Protein AF-A0A9P1FEW6-F1 (afdb_monomer)

Nearest PDB structures (foldseek):
  8jct-assembly1_A  TM=5.926E-01  e=4.202E-02  Aspergillus fumigatiaffinis
  7e3z-assembly1_A  TM=5.107E-01  e=1.697E-02  Streptomyces sp. SNM55
  1cuv-assembly1_A  TM=6.795E-01  e=3.485E-01  Fusarium vanettenii
  1xzh-assembly1_A  TM=6.769E-01  e=4.178E-01  Fusarium vanettenii
  3qpc-assembly1_A  TM=6.840E-01  e=6.004E-01  Fusarium solani

Organism: NCBI:txid2562237

Foldseek 3Di:
DPDPVVVVVLLVLQVQLLLLALLLQLDDPPPPPPDPVCPPPPPDPPPPPSDFVSSQVRSLVVLCVVLQFCVSCVVVSVQWHFPTHDSFWTWTARPVQLEIEIHGHAQNPVCDPVCNVLNVQQVVCQQQQHHRPCLVVSLVVLVVVLVVSLVGAYEYEHAASRLSSVLQSQQVQQVPPSSHHQEYEYELYQHYLNHDPSHHPRHAYEYEAEPPSPRCVSVVVDPRPHYYYHYAYADPPDPHRRDSVSSHDRTPPPVPPPPPPPPPDDDDDDDDDDDDDDDDDDDDDDDDDDDDDPDDCVVVVSVVVVDDDDDPDDFDDDDDDDDDDDDDDDDDDDDGDDDDD

Sequence (341 aa):
MIDDCSTADESFVELQAILAGLPMHAIPHGDRSCGPEVFLSCRGPRKSQIDEGTCKRRVEAILSKAAREYPGHEHVLRQLEVEFASLDLVCFVDHRRRRLFAAVRGTDLSMNRWTTHEDMRSNMHLILGYNPPRAERALKEYLAVRSRFGRYVSFACGHSLGGAVVLFVARECEENPDTAFQRVDVFNTATSPLATPLVPFTTSTHFHRVKGDWASLALEQVELSHGQVHLHSPKESVPDKHVLLHFLPKKVDNADDQSCCLSESVDNRDCLSSTSISPPATCQEDGSAIQKVSKPAWWALLGSCALWPKGRNAWRCTWESKENPCSSGEALTLQLAKPTA

Secondary structure (DSSP, 8-state):
---HHHHHHHHHHHHHHHHHHGGGGGS----TTS-GGGGTT--S-------HHHHHHHHHHHHHHHHHH-GGGHHHHTT-EEEEE-SSEEEEEETTTTEEEEEE----TT--TTTHHHHHHHHHHHHTTPPPTHHHHHHHHHHHHHHHTTTSEEEEEEETHHHHHHHHHHHHHTTSTTT--SEEEEES----TTSPP---SSSEEEEEEETT-STTGGGGG---SS-EEEEEPPPTT-S-SSSGGGTSPPPP--TT-TTTSS--SS-----------------PPPP-------S-THHHHHHHHT------------------------------PPPP-

Solvent-accessible surface area (backbone atoms only — not comparable to full-atom values): 20684 Å² total; per-residue (Å²): 145,81,68,75,71,59,58,58,52,52,52,49,52,30,50,42,42,51,46,20,59,44,23,64,49,26,49,76,82,69,77,78,78,71,55,87,83,44,84,79,70,68,80,62,93,78,76,74,71,81,52,47,71,58,15,31,55,38,35,48,53,48,44,61,48,47,23,66,39,31,67,96,46,20,73,60,45,70,53,45,41,72,76,45,26,44,74,51,37,27,32,34,34,29,76,92,80,37,34,35,39,39,19,20,19,49,66,67,85,83,56,45,86,89,48,35,66,61,43,52,53,22,52,52,27,29,59,73,29,41,76,37,72,65,26,62,55,45,35,54,54,49,51,61,55,41,70,79,45,51,90,35,52,30,35,35,18,7,27,27,56,5,16,46,30,43,31,48,36,40,41,77,22,48,88,41,77,69,64,23,39,62,34,36,46,24,37,34,28,45,50,28,80,68,30,73,85,65,59,29,83,81,34,48,33,36,40,40,33,36,68,83,24,72,53,35,48,42,56,79,76,53,85,62,94,43,54,46,81,45,80,37,78,68,48,86,90,49,92,61,56,67,51,70,73,70,54,41,70,80,57,67,82,57,90,85,58,76,81,73,77,79,60,93,67,82,85,91,78,89,91,85,86,90,82,89,85,90,88,86,83,91,78,85,85,81,89,72,88,78,77,83,80,70,78,78,65,64,66,60,56,54,60,62,70,73,73,70,84,93,65,99,70,88,77,83,88,80,87,82,84,79,89,79,87,86,82,80,91,77,83,89,78,88,82,86,78,77,86,81,131

Structure (mmCIF, N/CA/C/O backbone):
data_AF-A0A9P1FEW6-F1
#
_entry.id   AF-A0A9P1FEW6-F1
#
loop_
_atom_site.group_PDB
_atom_site.id
_atom_site.type_symbol
_atom_site.label_atom_id
_atom_site.label_alt_id
_atom_site.label_comp_id
_atom_site.label_asym_id
_atom_site.label_entity_id
_atom_site.label_seq_id
_atom_site.pdbx_PDB_ins_code
_atom_site.Cartn_x
_atom_site.Cartn_y
_atom_site.Cartn_z
_atom_site.occupancy
_atom_site.B_iso_or_equiv
_atom_site.auth_seq_id
_atom_site.auth_comp_id
_atom_site.auth_asym_id
_atom_site.auth_atom_id
_atom_site.pdbx_PDB_model_num
ATOM 1 N N . MET A 1 1 ? 15.584 -16.524 27.367 1.00 49.72 1 MET A N 1
ATOM 2 C CA . MET A 1 1 ? 14.170 -16.162 27.116 1.00 49.72 1 MET A CA 1
ATOM 3 C C . MET A 1 1 ? 14.106 -14.790 26.450 1.00 49.72 1 MET A C 1
ATOM 5 O O . MET A 1 1 ? 13.455 -13.881 26.941 1.00 49.72 1 MET A O 1
ATOM 9 N N . ILE A 1 2 ? 14.830 -14.641 25.347 1.00 49.22 2 ILE A N 1
ATOM 10 C CA . ILE A 1 2 ? 14.794 -13.502 24.428 1.00 49.2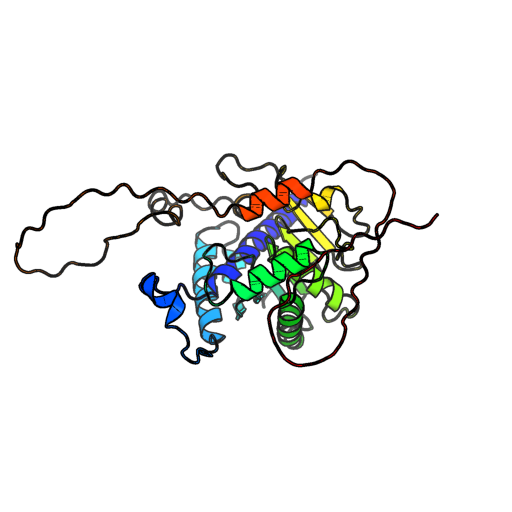2 2 ILE A CA 1
ATOM 11 C C . ILE A 1 2 ? 14.610 -14.212 23.084 1.00 49.22 2 ILE A C 1
ATOM 13 O O . ILE A 1 2 ? 15.368 -15.154 22.871 1.00 49.22 2 ILE A O 1
ATOM 17 N N . ASP A 1 3 ? 13.534 -13.915 22.343 1.00 50.56 3 ASP A N 1
ATOM 18 C CA . ASP A 1 3 ? 13.376 -14.117 20.876 1.00 50.56 3 ASP A CA 1
ATOM 19 C C . ASP A 1 3 ? 11.942 -14.416 20.388 1.00 50.56 3 ASP A C 1
ATOM 21 O O . ASP A 1 3 ? 11.712 -14.422 19.185 1.00 50.56 3 ASP A O 1
ATOM 25 N N . ASP A 1 4 ? 10.926 -14.549 21.250 1.00 59.78 4 ASP A N 1
ATOM 26 C CA . ASP A 1 4 ? 9.557 -14.783 20.734 1.00 59.78 4 ASP A CA 1
ATOM 27 C C . ASP A 1 4 ? 8.889 -13.525 20.137 1.00 59.78 4 ASP A C 1
ATOM 29 O O . ASP A 1 4 ? 8.054 -13.636 19.241 1.00 59.78 4 ASP A O 1
ATOM 33 N N . CYS A 1 5 ? 9.255 -12.310 20.568 1.00 62.59 5 CYS A N 1
ATOM 34 C CA . CYS A 1 5 ? 8.581 -11.089 20.101 1.00 62.59 5 CYS A CA 1
ATOM 35 C C . CYS A 1 5 ? 9.004 -10.609 18.700 1.00 62.59 5 CYS A C 1
ATOM 37 O O . CYS A 1 5 ? 8.197 -9.940 18.056 1.00 62.59 5 CYS A O 1
ATOM 39 N N . SER A 1 6 ? 10.219 -10.907 18.210 1.00 76.38 6 SER A N 1
ATOM 40 C CA . SER A 1 6 ? 10.646 -10.399 16.888 1.00 76.38 6 SER A CA 1
ATOM 41 C C . SER A 1 6 ? 9.936 -11.126 15.746 1.00 76.38 6 SER A C 1
ATOM 43 O O . SER A 1 6 ? 9.556 -10.508 14.755 1.00 76.38 6 SER A O 1
ATOM 45 N N . THR A 1 7 ? 9.662 -12.420 15.928 1.00 84.44 7 THR A N 1
ATOM 46 C CA . THR A 1 7 ? 9.080 -13.277 14.886 1.00 84.44 7 THR A CA 1
ATOM 47 C C . THR A 1 7 ? 7.665 -12.851 14.489 1.00 84.44 7 THR A C 1
ATOM 49 O O . THR A 1 7 ? 7.300 -12.899 13.314 1.00 84.44 7 THR A O 1
ATOM 52 N N . ALA A 1 8 ? 6.860 -12.387 15.450 1.00 89.31 8 ALA A N 1
ATOM 53 C CA . ALA A 1 8 ? 5.499 -11.930 15.188 1.00 89.31 8 ALA A CA 1
ATOM 54 C C . ALA A 1 8 ? 5.466 -10.605 14.411 1.00 89.31 8 ALA A C 1
ATOM 56 O O . ALA A 1 8 ? 4.598 -10.422 13.554 1.00 89.31 8 ALA A O 1
ATOM 57 N N . ASP A 1 9 ? 6.400 -9.694 14.699 1.00 93.50 9 ASP A N 1
ATOM 58 C CA . ASP A 1 9 ? 6.506 -8.417 13.992 1.00 93.50 9 ASP A CA 1
ATOM 59 C C . ASP A 1 9 ? 6.996 -8.620 12.556 1.00 93.50 9 ASP A C 1
ATOM 61 O O . ASP A 1 9 ? 6.373 -8.129 11.617 1.00 93.50 9 ASP A O 1
ATOM 65 N N . GLU A 1 10 ? 8.039 -9.434 12.373 1.00 94.19 10 GLU A N 1
ATOM 66 C CA . GLU A 1 10 ? 8.551 -9.817 11.053 1.00 94.19 10 GLU A CA 1
ATOM 67 C C . GLU A 1 10 ? 7.465 -10.484 10.202 1.00 94.19 10 GLU A C 1
ATOM 69 O O . GLU A 1 10 ? 7.238 -10.083 9.060 1.00 94.19 10 GLU A O 1
ATOM 74 N N . SER A 1 11 ? 6.714 -11.426 10.782 1.00 95.88 11 SER A N 1
ATOM 75 C CA . SER A 1 11 ? 5.569 -12.058 10.120 1.00 95.88 11 SER A CA 1
ATOM 76 C C . SER A 1 11 ? 4.521 -11.021 9.684 1.00 95.88 11 SER A C 1
ATOM 78 O O . SER A 1 11 ? 4.007 -11.067 8.565 1.00 95.88 11 SER A O 1
ATOM 80 N N . PHE A 1 12 ? 4.219 -10.026 10.520 1.00 97.12 12 PHE A N 1
ATOM 81 C CA . PHE A 1 12 ? 3.275 -8.975 10.143 1.00 97.12 12 PHE A CA 1
ATOM 82 C C . PHE A 1 12 ? 3.801 -8.084 9.006 1.00 97.12 12 PHE A C 1
ATOM 84 O O . PHE A 1 12 ? 3.043 -7.755 8.092 1.00 97.12 12 PHE A O 1
ATOM 91 N N . VAL A 1 13 ? 5.090 -7.732 9.024 1.00 97.19 13 VAL A N 1
ATOM 92 C CA . VAL A 1 13 ? 5.746 -6.962 7.954 1.00 97.19 13 VAL A CA 1
ATOM 93 C C . VAL A 1 13 ? 5.690 -7.715 6.627 1.00 97.19 13 VAL A C 1
ATOM 95 O O . VAL A 1 13 ? 5.341 -7.129 5.603 1.00 97.19 13 VAL A O 1
ATOM 98 N N . GLU A 1 14 ? 5.982 -9.014 6.632 1.00 97.50 14 GLU A N 1
ATOM 99 C CA . GLU A 1 14 ? 5.891 -9.855 5.437 1.00 97.50 14 GLU A CA 1
ATOM 100 C C . GLU A 1 14 ? 4.465 -9.906 4.878 1.00 97.50 14 GLU A C 1
ATOM 102 O O . GLU A 1 14 ? 4.275 -9.780 3.666 1.00 97.50 14 GLU A O 1
ATOM 107 N N . LEU A 1 15 ? 3.452 -10.032 5.745 1.00 98.19 15 LEU A N 1
ATOM 108 C CA . LEU A 1 15 ? 2.049 -9.964 5.334 1.00 98.19 15 LEU A CA 1
ATOM 109 C C . LEU A 1 15 ? 1.737 -8.620 4.660 1.00 98.19 15 LEU A C 1
ATOM 111 O O . LEU A 1 15 ? 1.145 -8.603 3.582 1.00 98.19 15 LEU A O 1
ATOM 115 N N . GLN A 1 16 ? 2.158 -7.498 5.251 1.00 98.44 16 GLN A N 1
ATOM 116 C CA . GLN A 1 16 ? 1.971 -6.168 4.658 1.00 98.44 16 GLN A CA 1
ATOM 117 C C . GLN A 1 16 ? 2.700 -6.032 3.317 1.00 98.44 16 GLN A C 1
ATOM 119 O O . GLN A 1 16 ? 2.143 -5.470 2.377 1.00 98.44 16 GLN A O 1
ATOM 124 N N . ALA A 1 17 ? 3.905 -6.593 3.187 1.00 98.06 17 ALA A N 1
ATOM 125 C CA . ALA A 1 17 ? 4.643 -6.599 1.928 1.00 98.06 17 ALA A CA 1
ATOM 126 C C . ALA A 1 17 ? 3.898 -7.388 0.839 1.00 98.06 17 ALA A C 1
ATOM 128 O O . ALA A 1 17 ? 3.815 -6.925 -0.299 1.00 98.06 17 ALA A O 1
ATOM 129 N N . ILE A 1 18 ? 3.307 -8.543 1.175 1.00 98.25 18 ILE A N 1
ATOM 130 C CA . ILE A 1 18 ? 2.461 -9.310 0.247 1.00 98.25 18 ILE A CA 1
ATOM 131 C C . ILE A 1 18 ? 1.264 -8.459 -0.192 1.00 98.25 18 ILE A C 1
ATOM 133 O O . ILE A 1 18 ? 1.033 -8.304 -1.392 1.00 98.25 18 ILE A O 1
ATOM 137 N N . LEU A 1 19 ? 0.530 -7.871 0.761 1.00 98.38 19 LEU A N 1
ATOM 138 C CA . LEU A 1 19 ? -0.661 -7.068 0.472 1.00 98.38 19 LEU A CA 1
ATOM 139 C C . LEU A 1 19 ? -0.340 -5.819 -0.360 1.00 98.38 19 LEU A C 1
ATOM 141 O O . LEU A 1 19 ? -1.095 -5.508 -1.278 1.00 98.38 19 LEU A O 1
ATOM 145 N N . ALA A 1 20 ? 0.795 -5.156 -0.122 1.00 98.06 20 ALA A N 1
ATOM 146 C CA . ALA A 1 20 ? 1.240 -3.991 -0.890 1.00 98.06 20 ALA A CA 1
ATOM 147 C C . ALA A 1 20 ? 1.473 -4.296 -2.384 1.00 98.06 20 ALA A C 1
ATOM 149 O O . ALA A 1 20 ? 1.405 -3.389 -3.217 1.00 98.06 20 ALA A O 1
ATOM 150 N N . GLY A 1 21 ? 1.732 -5.560 -2.740 1.00 97.12 21 GLY A N 1
ATOM 151 C CA . GLY A 1 21 ? 1.915 -5.995 -4.126 1.00 97.12 21 GLY A CA 1
ATOM 152 C C . GLY A 1 21 ? 0.610 -6.272 -4.879 1.00 97.12 21 GLY A C 1
ATOM 153 O O . GLY A 1 21 ? 0.583 -6.206 -6.108 1.00 97.12 21 GLY A O 1
ATOM 154 N N . LEU A 1 22 ? -0.487 -6.552 -4.170 1.00 97.31 22 LEU A N 1
ATOM 155 C CA . LEU A 1 22 ? -1.747 -6.993 -4.778 1.00 97.31 22 LEU A CA 1
ATOM 156 C C . LEU A 1 22 ? -2.485 -5.929 -5.615 1.00 97.31 22 LEU A C 1
ATOM 158 O O . LEU A 1 22 ? -3.020 -6.301 -6.663 1.00 97.31 22 LEU A O 1
ATOM 162 N N . PRO A 1 23 ? -2.513 -4.628 -5.246 1.00 97.38 23 PRO A N 1
ATOM 163 C CA . PRO A 1 23 ? -3.251 -3.615 -6.005 1.00 97.38 23 PRO A CA 1
ATOM 164 C C . PRO A 1 23 ? -2.847 -3.490 -7.479 1.00 97.38 23 PRO A C 1
ATOM 166 O O . PRO A 1 23 ? -3.669 -3.114 -8.312 1.00 97.38 23 PRO A O 1
ATOM 169 N N . MET A 1 24 ? -1.610 -3.852 -7.839 1.00 95.44 24 MET A N 1
ATOM 170 C CA . MET A 1 24 ? -1.151 -3.857 -9.234 1.00 95.44 24 MET A CA 1
ATOM 171 C C . MET A 1 24 ? -1.997 -4.760 -10.144 1.00 95.44 24 MET A C 1
ATOM 173 O O . MET A 1 24 ? -2.118 -4.490 -11.336 1.00 95.44 24 MET A O 1
ATOM 177 N N . HIS A 1 25 ? -2.631 -5.792 -9.585 1.00 94.88 25 HIS A N 1
ATOM 178 C CA . HIS A 1 25 ? -3.440 -6.751 -10.332 1.00 94.88 25 HIS A CA 1
ATOM 179 C C . HIS A 1 25 ? -4.901 -6.324 -10.535 1.00 94.88 25 HIS A C 1
ATOM 181 O O . HIS A 1 25 ? -5.636 -6.984 -11.271 1.00 94.88 25 HIS A O 1
ATOM 187 N N . ALA A 1 26 ? -5.341 -5.219 -9.924 1.00 93.62 26 ALA A N 1
ATOM 188 C CA . ALA A 1 26 ? -6.650 -4.637 -10.225 1.00 93.62 26 ALA A CA 1
ATOM 189 C C . ALA A 1 26 ? -6.699 -4.085 -11.665 1.00 93.62 26 ALA A C 1
ATOM 191 O O . ALA A 1 26 ? -7.743 -4.117 -12.331 1.00 93.62 26 ALA A O 1
ATOM 192 N N . ILE A 1 27 ? -5.550 -3.628 -12.175 1.00 90.81 27 ILE A N 1
ATOM 193 C CA . ILE A 1 27 ? -5.417 -3.041 -13.506 1.00 90.81 27 ILE A CA 1
ATOM 194 C C . ILE A 1 27 ? -5.709 -4.107 -14.577 1.00 90.81 27 ILE A C 1
ATOM 196 O O . ILE A 1 27 ? -5.118 -5.186 -14.561 1.00 90.81 27 ILE A O 1
ATOM 200 N N . PRO A 1 28 ? -6.589 -3.831 -15.558 1.00 88.62 28 PRO A N 1
ATOM 201 C CA . PRO A 1 28 ? -6.749 -4.715 -16.705 1.00 88.62 28 PRO A CA 1
ATOM 202 C C . PRO A 1 28 ? -5.441 -4.814 -17.478 1.00 88.62 28 PRO A C 1
ATOM 204 O O . PRO A 1 28 ? -4.960 -3.802 -17.991 1.00 88.62 28 PRO A O 1
ATOM 207 N N . HIS A 1 29 ? -4.923 -6.031 -17.640 1.00 83.81 29 HIS A N 1
ATOM 208 C CA . HIS A 1 29 ? -3.949 -6.312 -18.685 1.00 83.81 29 HIS A CA 1
ATOM 209 C C . HIS A 1 29 ? -4.609 -5.942 -20.013 1.00 83.81 29 HIS A C 1
ATOM 211 O O . HIS A 1 29 ? -5.580 -6.567 -20.437 1.00 83.81 29 HIS A O 1
ATOM 217 N N . GLY A 1 30 ? -4.174 -4.832 -20.608 1.00 69.12 30 GLY A N 1
ATOM 218 C CA . GLY A 1 30 ? -4.627 -4.483 -21.941 1.00 69.12 30 GLY A CA 1
ATOM 219 C C . GLY A 1 30 ? -4.112 -5.556 -22.884 1.00 69.12 30 GLY A C 1
ATOM 220 O O . GLY A 1 30 ? -2.908 -5.816 -22.880 1.00 69.12 30 GLY A O 1
ATOM 221 N N . ASP A 1 31 ? -4.992 -6.152 -23.687 1.00 60.41 31 ASP A N 1
ATOM 222 C CA . ASP A 1 31 ? -4.554 -6.918 -24.846 1.00 60.41 31 ASP A CA 1
ATOM 223 C C . ASP A 1 31 ? -3.654 -5.989 -25.668 1.00 60.41 31 ASP A C 1
ATOM 225 O O . ASP A 1 31 ? -4.108 -5.018 -26.282 1.00 60.41 31 ASP A O 1
ATOM 229 N N . ARG A 1 32 ? -2.341 -6.244 -25.631 1.00 56.00 32 ARG A N 1
ATOM 230 C CA . ARG A 1 32 ? -1.311 -5.470 -26.345 1.00 56.00 32 ARG A CA 1
ATOM 231 C C . ARG A 1 32 ? -1.446 -5.582 -27.873 1.00 56.00 32 ARG A C 1
ATOM 233 O O . ARG A 1 32 ? -0.573 -5.132 -28.602 1.00 56.00 32 ARG A O 1
ATOM 240 N N . SER A 1 33 ? -2.542 -6.149 -28.372 1.00 53.09 33 SER A N 1
ATOM 241 C CA . SER A 1 33 ? -2.868 -6.303 -29.789 1.00 53.09 33 SER A CA 1
ATOM 242 C C . SER A 1 33 ? -3.235 -4.988 -30.487 1.00 53.09 33 SER A C 1
ATOM 244 O O . SER A 1 33 ? -3.392 -4.968 -31.706 1.00 53.09 33 SER A O 1
ATOM 246 N N . CYS A 1 34 ? -3.321 -3.865 -29.769 1.00 51.75 34 CYS A N 1
ATOM 247 C CA . CYS A 1 34 ? -3.378 -2.554 -30.412 1.00 51.75 34 CYS A CA 1
ATOM 248 C C . CYS A 1 34 ? -1.966 -2.166 -30.879 1.00 51.75 34 CYS A C 1
ATOM 250 O O . CYS A 1 34 ? -1.175 -1.657 -30.089 1.00 51.75 34 CYS A O 1
ATOM 252 N N . GLY A 1 35 ? -1.652 -2.434 -32.150 1.00 55.97 35 GLY A N 1
ATOM 253 C CA . GLY A 1 35 ? -0.364 -2.102 -32.759 1.00 55.97 35 GLY A CA 1
ATOM 254 C C . GLY A 1 35 ? 0.029 -0.614 -32.642 1.00 55.97 35 GLY A C 1
ATOM 255 O O . GLY A 1 35 ? -0.812 0.245 -32.356 1.00 55.97 35 GLY A O 1
ATOM 256 N N . PRO A 1 36 ? 1.313 -0.288 -32.882 1.00 60.19 36 PRO A N 1
ATOM 257 C CA . PRO A 1 36 ? 1.889 1.047 -32.671 1.00 60.19 36 PRO A CA 1
ATOM 258 C C . PRO A 1 36 ? 1.223 2.176 -33.478 1.00 60.19 36 PRO A C 1
ATOM 260 O O . PRO A 1 36 ? 1.329 3.340 -33.096 1.00 60.19 36 PRO A O 1
ATOM 263 N N . GLU A 1 37 ? 0.466 1.861 -34.532 1.00 55.91 37 GLU A N 1
ATOM 264 C CA . GLU A 1 37 ? -0.238 2.854 -35.360 1.00 55.91 37 GLU A CA 1
ATOM 265 C C . GLU A 1 37 ? -1.430 3.537 -34.663 1.00 55.91 37 GLU A C 1
ATOM 267 O O . GLU A 1 37 ? -2.005 4.502 -35.166 1.00 55.91 37 GLU A O 1
ATOM 272 N N . VAL A 1 38 ? -1.812 3.081 -33.469 1.00 54.22 38 VAL A N 1
ATOM 273 C CA . VAL A 1 38 ? -3.047 3.516 -32.806 1.00 54.22 38 VAL A CA 1
ATOM 274 C C . VAL A 1 38 ? -2.846 4.724 -31.867 1.00 54.22 38 VAL A C 1
ATOM 276 O O . VAL A 1 38 ? -3.823 5.286 -31.359 1.00 54.22 38 VAL A O 1
ATOM 279 N N . PHE A 1 39 ? -1.609 5.206 -31.681 1.00 54.72 39 PHE A N 1
ATOM 280 C CA . PHE A 1 39 ? -1.325 6.371 -30.823 1.00 54.72 39 PHE A CA 1
ATOM 281 C C . PHE A 1 39 ? -2.053 7.657 -31.261 1.00 54.72 39 PHE A C 1
ATOM 283 O O . PHE A 1 39 ? -2.330 8.513 -30.423 1.00 54.72 39 PHE A O 1
ATOM 290 N N . LEU A 1 40 ? -2.430 7.779 -32.539 1.00 56.94 40 LEU A N 1
ATOM 291 C CA . LEU A 1 40 ? -3.130 8.959 -33.068 1.00 56.94 40 LEU A CA 1
ATOM 292 C C . LEU A 1 40 ? -4.651 8.769 -33.237 1.00 56.94 40 LEU A C 1
ATOM 294 O O . LEU A 1 40 ? -5.390 9.752 -33.187 1.00 56.94 40 LEU A O 1
ATOM 298 N N . SER A 1 41 ? -5.140 7.529 -33.356 1.00 52.12 41 SER A N 1
ATOM 299 C CA . SER A 1 41 ? -6.541 7.245 -33.731 1.00 52.12 41 SER A CA 1
ATOM 300 C C . SER A 1 41 ? -7.453 6.818 -32.572 1.00 52.12 41 SER A C 1
ATOM 302 O O . SER A 1 41 ? -8.664 6.705 -32.742 1.00 52.12 41 SER A O 1
ATOM 304 N N . CYS A 1 42 ? -6.933 6.645 -31.354 1.00 52.00 42 CYS A N 1
ATOM 305 C CA . CYS A 1 42 ? -7.731 6.275 -30.176 1.00 52.00 42 CYS A CA 1
ATOM 306 C C . CYS A 1 42 ? -8.469 7.448 -29.492 1.00 52.00 42 CYS A C 1
ATOM 308 O O . CYS A 1 42 ? -8.697 7.412 -28.284 1.00 52.00 42 CYS A O 1
ATOM 310 N N . ARG A 1 43 ? -8.903 8.465 -30.250 1.00 52.88 43 ARG A N 1
ATOM 311 C CA . ARG A 1 43 ? -9.734 9.591 -29.763 1.00 52.88 43 ARG A CA 1
ATOM 312 C C . ARG A 1 43 ? -11.228 9.246 -29.593 1.00 52.88 43 ARG A C 1
ATOM 314 O O . ARG A 1 43 ? -12.068 10.140 -29.549 1.00 52.88 43 ARG A O 1
ATOM 321 N N . GLY A 1 44 ? -11.585 7.964 -29.495 1.00 50.44 44 GLY A N 1
ATOM 322 C CA . GLY A 1 44 ? -12.947 7.562 -29.132 1.00 50.44 44 GLY A CA 1
ATOM 323 C C . GLY A 1 44 ? -13.255 7.905 -27.665 1.00 50.44 44 GLY A C 1
ATOM 324 O O . GLY A 1 44 ? -12.337 7.872 -26.842 1.00 50.44 44 GLY A O 1
ATOM 325 N N . PRO A 1 45 ? -14.515 8.212 -27.302 1.00 46.59 45 PRO A N 1
ATOM 326 C CA . PRO A 1 45 ? -14.897 8.602 -25.946 1.00 46.59 45 PRO A CA 1
ATOM 327 C C . PRO A 1 45 ? -14.760 7.407 -24.993 1.00 46.59 45 PRO A C 1
ATOM 329 O O . PRO A 1 45 ? -15.702 6.662 -24.745 1.00 46.59 45 PRO A O 1
ATOM 332 N N . ARG A 1 46 ? -13.558 7.175 -24.465 1.00 51.34 46 ARG A N 1
ATOM 333 C CA . ARG A 1 46 ? -13.264 6.028 -23.599 1.00 51.34 46 ARG A CA 1
ATOM 334 C C . ARG A 1 46 ? -13.366 6.411 -22.129 1.00 51.34 46 ARG A C 1
ATOM 336 O O . ARG A 1 46 ? -12.381 6.422 -21.403 1.00 51.34 46 ARG A O 1
ATOM 343 N N . LYS A 1 47 ? -14.601 6.665 -21.694 1.00 55.09 47 LYS A N 1
ATOM 344 C CA . LYS A 1 47 ? -15.019 6.504 -20.295 1.00 55.09 47 LYS A CA 1
ATOM 345 C C . LYS A 1 47 ? -15.697 5.143 -20.116 1.00 55.09 47 LYS A C 1
ATOM 347 O O . LYS A 1 47 ? -16.802 5.075 -19.590 1.00 55.09 47 LYS A O 1
ATOM 352 N N . SER A 1 48 ? -15.077 4.046 -20.557 1.00 58.97 48 SER A N 1
ATOM 353 C CA . SER A 1 48 ? -15.457 2.768 -19.950 1.00 58.97 48 SER A CA 1
ATOM 354 C C . SER A 1 48 ? -14.940 2.845 -18.519 1.00 58.97 48 SER A C 1
ATOM 356 O O . SER A 1 48 ? -13.748 2.642 -18.285 1.00 58.97 48 SER A O 1
ATOM 358 N N . GLN A 1 49 ? -15.802 3.288 -17.601 1.00 74.81 49 GLN A N 1
ATOM 359 C CA . GLN A 1 49 ? -15.522 3.241 -16.176 1.00 74.81 49 GLN A CA 1
ATOM 360 C C . GLN A 1 49 ? -15.086 1.812 -15.877 1.00 74.81 49 GLN A C 1
ATOM 362 O O . GLN A 1 49 ? -15.777 0.859 -16.239 1.00 74.81 49 GLN A O 1
ATOM 367 N N . ILE A 1 50 ? -13.882 1.669 -15.335 1.00 82.88 50 ILE A N 1
ATOM 368 C CA . ILE A 1 50 ? -13.418 0.365 -14.894 1.00 82.88 50 ILE A CA 1
ATOM 369 C C . ILE A 1 50 ? -14.332 -0.020 -13.740 1.00 82.88 50 ILE A C 1
ATOM 371 O O . ILE A 1 50 ? -14.404 0.680 -12.735 1.00 82.88 50 ILE A O 1
ATOM 375 N N . ASP A 1 51 ? -15.090 -1.086 -13.965 1.00 91.00 51 ASP A N 1
ATOM 376 C CA . ASP A 1 51 ? -16.051 -1.616 -13.014 1.00 91.00 51 ASP A CA 1
ATOM 377 C C . ASP A 1 51 ? -15.322 -2.108 -11.756 1.00 91.00 51 ASP A C 1
ATOM 379 O O . ASP A 1 51 ? -14.435 -2.964 -11.837 1.00 91.00 51 ASP A O 1
ATOM 383 N N . GLU A 1 52 ? -15.717 -1.578 -10.598 1.00 92.88 52 GLU A N 1
ATOM 384 C CA . GLU A 1 52 ? -15.195 -1.958 -9.280 1.00 92.88 52 GLU A CA 1
ATOM 385 C C . GLU A 1 52 ? -15.302 -3.474 -9.062 1.00 92.88 52 GLU A C 1
ATOM 387 O O . GLU A 1 52 ? -14.352 -4.115 -8.607 1.00 92.88 52 GLU A O 1
ATOM 392 N N . GLY A 1 53 ? -16.415 -4.085 -9.492 1.00 94.94 53 GLY A N 1
ATOM 393 C CA . GLY A 1 53 ? -16.617 -5.531 -9.396 1.00 94.94 53 GLY A CA 1
ATOM 394 C C . GLY A 1 53 ? -15.573 -6.334 -10.177 1.00 94.94 53 GLY A C 1
ATOM 395 O O . GLY A 1 53 ? -15.170 -7.422 -9.762 1.00 94.94 53 GLY A O 1
ATOM 396 N N . THR A 1 54 ? -15.085 -5.797 -11.293 1.00 94.38 54 THR A N 1
ATOM 397 C CA . THR A 1 54 ? -14.032 -6.417 -12.102 1.00 94.38 54 THR A CA 1
ATOM 398 C C . THR A 1 54 ? -12.660 -6.286 -11.447 1.00 94.38 54 THR A C 1
ATOM 400 O O . THR A 1 54 ? -11.911 -7.265 -11.438 1.00 94.38 54 THR A O 1
ATOM 403 N N . CYS A 1 55 ? -12.335 -5.126 -10.866 1.00 95.62 55 CYS A N 1
ATOM 404 C CA . CYS A 1 55 ? -11.118 -4.953 -10.065 1.00 95.62 55 CYS A CA 1
ATOM 405 C C . CYS A 1 55 ? -11.096 -5.933 -8.888 1.00 95.62 55 CYS A C 1
ATOM 407 O O . CYS A 1 55 ? -10.122 -6.669 -8.718 1.00 95.62 55 CYS A O 1
ATOM 409 N N . LYS A 1 56 ? -12.202 -6.007 -8.139 1.00 97.19 56 LYS A N 1
ATOM 410 C CA . LYS A 1 56 ? -12.358 -6.888 -6.977 1.00 97.19 56 LYS A CA 1
ATOM 411 C C . LYS A 1 56 ? -12.102 -8.353 -7.326 1.00 97.19 56 LYS A C 1
ATOM 413 O O . LYS A 1 56 ? -11.208 -8.958 -6.741 1.00 97.19 56 LYS A O 1
ATOM 418 N N . ARG A 1 57 ? -12.769 -8.889 -8.357 1.00 97.25 57 ARG A N 1
ATOM 419 C CA . ARG A 1 57 ? -12.574 -10.286 -8.799 1.00 97.25 57 ARG A CA 1
ATOM 420 C C . ARG A 1 57 ? -11.123 -10.615 -9.163 1.00 97.25 57 ARG A C 1
ATOM 422 O O . ARG A 1 57 ? -10.650 -11.716 -8.890 1.00 97.25 57 ARG A O 1
ATOM 429 N N . ARG A 1 58 ? -10.401 -9.683 -9.796 1.00 96.12 58 ARG A N 1
ATOM 430 C CA . ARG A 1 58 ? -8.984 -9.896 -10.144 1.00 96.12 58 ARG A CA 1
ATOM 431 C C . ARG A 1 58 ? -8.102 -9.959 -8.908 1.00 96.12 58 ARG A C 1
ATOM 433 O O . ARG A 1 58 ? -7.264 -10.851 -8.804 1.00 96.12 58 ARG A O 1
ATOM 440 N N . VAL A 1 59 ? -8.312 -9.039 -7.972 1.00 97.44 59 VAL A N 1
ATOM 441 C CA . VAL A 1 59 ? -7.575 -9.026 -6.708 1.00 97.44 59 VAL A CA 1
ATOM 442 C C . VAL A 1 59 ? -7.869 -10.294 -5.903 1.00 97.44 59 VAL A C 1
ATOM 444 O O . VAL A 1 59 ? -6.931 -10.900 -5.402 1.00 97.44 59 VAL A O 1
ATOM 447 N N . GLU A 1 60 ? -9.120 -10.758 -5.835 1.00 98.19 60 GLU A N 1
ATOM 448 C CA . GLU A 1 60 ? -9.493 -12.015 -5.159 1.00 98.19 60 GLU A CA 1
ATOM 449 C C . GLU A 1 60 ? -8.770 -13.235 -5.753 1.00 98.19 60 GLU A C 1
ATOM 451 O O . GLU A 1 60 ? -8.262 -14.094 -5.021 1.00 98.19 60 GLU A O 1
ATOM 456 N N . ALA A 1 61 ? -8.670 -13.300 -7.085 1.00 97.06 61 ALA A N 1
ATOM 457 C CA . ALA A 1 61 ? -7.951 -14.369 -7.772 1.00 97.06 61 ALA A CA 1
ATOM 458 C C . ALA A 1 61 ? -6.454 -14.372 -7.417 1.00 97.06 61 ALA A C 1
ATOM 460 O O . ALA A 1 61 ? -5.879 -15.432 -7.149 1.00 97.06 61 ALA A O 1
ATOM 461 N N . ILE A 1 62 ? -5.823 -13.194 -7.367 1.00 97.56 62 ILE A N 1
ATOM 462 C CA . ILE A 1 62 ? -4.404 -13.083 -7.009 1.00 97.56 62 ILE A CA 1
ATOM 463 C C . ILE A 1 62 ? -4.173 -13.275 -5.512 1.00 97.56 62 ILE A C 1
ATOM 465 O O . ILE A 1 62 ? -3.204 -13.933 -5.153 1.00 97.56 62 ILE A O 1
ATOM 469 N N . LEU A 1 63 ? -5.069 -12.818 -4.637 1.00 97.94 63 LEU A N 1
ATOM 470 C CA . LEU A 1 63 ? -5.014 -13.110 -3.202 1.00 97.94 63 LEU A CA 1
ATOM 471 C C . LEU A 1 63 ? -5.053 -14.626 -2.954 1.00 97.94 63 LEU A C 1
ATOM 473 O O . LEU A 1 63 ? -4.234 -15.167 -2.210 1.00 97.94 63 LEU A O 1
ATOM 477 N N . SER A 1 64 ? -5.936 -15.334 -3.664 1.00 97.50 64 SER A N 1
ATOM 478 C CA . SER A 1 64 ? -6.016 -16.799 -3.621 1.00 97.50 64 SER A CA 1
ATOM 479 C C . SER A 1 64 ? -4.735 -17.474 -4.123 1.00 97.50 64 SER A C 1
ATOM 481 O O . SER A 1 64 ? -4.343 -18.522 -3.606 1.00 97.50 64 SER A O 1
ATOM 483 N N . LYS A 1 65 ? -4.075 -16.896 -5.137 1.00 96.69 65 LYS A N 1
ATOM 484 C CA . LYS A 1 65 ? -2.771 -17.361 -5.633 1.00 96.69 65 LYS A CA 1
ATOM 485 C C . LYS A 1 65 ? -1.666 -17.110 -4.604 1.00 96.69 65 LYS A C 1
ATOM 487 O O . LYS A 1 65 ? -0.939 -18.043 -4.279 1.00 96.69 65 LYS A O 1
ATOM 492 N N . ALA A 1 66 ? -1.593 -15.907 -4.039 1.00 96.62 66 ALA A N 1
ATOM 493 C CA . ALA A 1 66 ? -0.623 -15.525 -3.016 1.00 96.62 66 ALA A CA 1
ATOM 494 C C . ALA A 1 66 ? -0.708 -16.440 -1.786 1.00 96.62 66 ALA A C 1
ATOM 496 O O . ALA A 1 66 ? 0.318 -16.891 -1.287 1.00 96.62 66 ALA A O 1
ATOM 497 N N . ALA A 1 67 ? -1.919 -16.810 -1.357 1.00 97.25 67 ALA A N 1
ATOM 498 C CA . ALA A 1 67 ? -2.103 -17.762 -0.264 1.00 97.25 67 ALA A CA 1
ATOM 499 C C . ALA A 1 67 ? -1.427 -19.124 -0.516 1.00 97.25 67 ALA A C 1
ATOM 501 O O . ALA A 1 67 ? -1.000 -19.765 0.435 1.00 97.25 67 ALA A O 1
ATOM 502 N N . ARG A 1 68 ? -1.309 -19.570 -1.776 1.00 96.12 68 ARG A N 1
ATOM 503 C CA . ARG A 1 68 ? -0.584 -20.804 -2.134 1.00 96.12 68 ARG A CA 1
ATOM 504 C C . ARG A 1 68 ? 0.923 -20.587 -2.253 1.00 96.12 68 ARG A C 1
ATOM 506 O O . ARG A 1 68 ? 1.691 -21.479 -1.920 1.00 96.12 68 ARG A O 1
ATOM 513 N N . GLU A 1 69 ? 1.344 -19.424 -2.745 1.00 95.31 69 GLU A N 1
ATOM 514 C CA . GLU A 1 69 ? 2.765 -19.103 -2.939 1.00 95.31 69 GLU A CA 1
ATOM 515 C C . GLU A 1 69 ? 3.506 -18.846 -1.617 1.00 95.31 69 GLU A C 1
ATOM 517 O O . GLU A 1 69 ? 4.716 -19.066 -1.549 1.00 95.31 69 GLU A O 1
ATOM 522 N N . TYR A 1 70 ? 2.788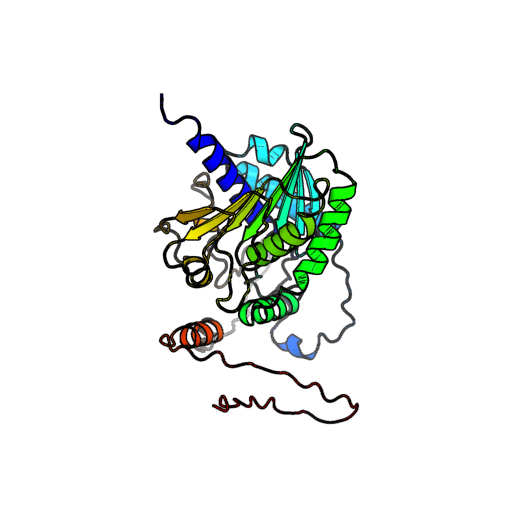 -18.411 -0.574 1.00 96.62 70 TYR A N 1
ATOM 523 C CA . TYR A 1 70 ? 3.340 -18.022 0.726 1.00 96.62 70 TYR A CA 1
ATOM 524 C C . TYR A 1 70 ? 2.742 -18.859 1.875 1.00 96.62 70 TYR A C 1
ATOM 526 O O . TYR A 1 70 ? 1.909 -18.353 2.630 1.00 96.62 70 TYR A O 1
ATOM 534 N N . PRO A 1 71 ? 3.160 -20.126 2.065 1.00 95.00 71 PRO A N 1
ATOM 535 C CA . PRO A 1 71 ? 2.565 -21.050 3.040 1.00 95.00 71 PRO A CA 1
ATOM 536 C C . PRO A 1 71 ? 2.666 -20.554 4.486 1.00 95.00 71 PRO A C 1
ATOM 538 O O . PRO A 1 71 ? 1.753 -20.778 5.275 1.00 95.00 71 PRO A O 1
ATOM 541 N N . GLY A 1 72 ? 3.722 -19.802 4.824 1.00 95.94 72 GLY A N 1
ATOM 542 C CA . GLY A 1 72 ? 3.854 -19.157 6.137 1.00 95.94 72 GLY A CA 1
ATOM 543 C C . GLY A 1 72 ? 2.723 -18.166 6.454 1.00 95.94 72 GLY A C 1
ATOM 544 O O . GLY A 1 72 ? 2.429 -17.928 7.621 1.00 95.94 72 GLY A O 1
ATOM 545 N N . HIS A 1 73 ? 2.043 -17.649 5.424 1.00 97.31 73 HIS A N 1
ATOM 546 C CA . HIS A 1 73 ? 0.941 -16.685 5.524 1.00 97.31 73 HIS A CA 1
ATOM 547 C C . HIS A 1 73 ? -0.391 -17.212 4.973 1.00 97.31 73 HIS A C 1
ATOM 549 O O . HIS A 1 73 ? -1.397 -16.503 5.023 1.00 97.31 73 HIS A O 1
ATOM 555 N N . GLU A 1 74 ? -0.441 -18.453 4.481 1.00 96.94 74 GLU A N 1
ATOM 556 C CA . GLU A 1 74 ? -1.604 -19.052 3.805 1.00 96.94 74 GLU A CA 1
ATOM 557 C C . GLU A 1 74 ? -2.886 -18.927 4.630 1.00 96.94 74 GLU A C 1
ATOM 559 O O . GLU A 1 74 ? -3.931 -18.520 4.118 1.00 96.94 74 GLU A O 1
ATOM 564 N N . HIS A 1 75 ? -2.804 -19.249 5.924 1.00 97.88 75 HIS A N 1
ATOM 565 C CA . HIS A 1 75 ? -3.954 -19.219 6.822 1.00 97.88 75 HIS A CA 1
ATOM 566 C C . HIS A 1 75 ? -4.559 -17.819 6.953 1.00 97.88 75 HIS A C 1
ATOM 568 O O . HIS A 1 75 ? -5.781 -17.686 6.954 1.00 97.88 75 HIS A O 1
ATOM 574 N N . VAL A 1 76 ? -3.715 -16.788 7.063 1.00 97.75 76 VAL A N 1
ATOM 575 C CA . VAL A 1 76 ? -4.171 -15.400 7.194 1.00 97.75 76 VAL A CA 1
ATOM 576 C C . VAL A 1 76 ? -4.695 -14.901 5.852 1.00 97.75 76 VAL A C 1
ATOM 578 O O . VAL A 1 76 ? -5.802 -14.383 5.795 1.00 97.75 76 VAL A O 1
ATOM 581 N N . LEU A 1 77 ? -3.965 -15.134 4.758 1.00 97.94 77 LEU A N 1
ATOM 582 C CA . LEU A 1 77 ? -4.361 -14.691 3.418 1.00 97.94 77 LEU A CA 1
ATOM 583 C C . LEU A 1 77 ? -5.703 -15.289 2.969 1.00 97.94 77 LEU A C 1
ATOM 585 O O . LEU A 1 77 ? -6.507 -14.582 2.374 1.00 97.94 77 LEU A O 1
ATOM 589 N N . ARG A 1 78 ? -5.991 -16.557 3.297 1.00 98.00 78 ARG A N 1
ATOM 590 C CA . ARG A 1 78 ? -7.293 -17.192 3.007 1.00 98.00 78 ARG A CA 1
ATOM 591 C C . ARG A 1 78 ? -8.464 -16.638 3.816 1.00 98.00 78 ARG A C 1
ATOM 593 O O . ARG A 1 78 ? -9.607 -16.886 3.449 1.00 98.00 78 ARG A O 1
ATOM 600 N N . GLN A 1 79 ? -8.196 -15.978 4.939 1.00 98.12 79 GLN A N 1
ATOM 601 C CA . GLN A 1 79 ? -9.231 -15.369 5.779 1.00 98.12 79 GLN A CA 1
ATOM 602 C C . GLN A 1 79 ? -9.580 -13.950 5.349 1.00 98.12 79 GLN A C 1
ATOM 604 O O . GLN A 1 79 ? -10.577 -13.412 5.825 1.00 98.12 79 GLN A O 1
ATOM 609 N N . LEU A 1 80 ? -8.752 -13.343 4.500 1.00 98.44 80 LEU A N 1
ATOM 610 C CA . LEU A 1 80 ? -8.977 -11.998 4.012 1.00 98.44 80 LEU A CA 1
ATOM 611 C C . LEU A 1 80 ? -10.036 -12.006 2.913 1.00 98.44 80 LEU A C 1
ATOM 613 O O . LEU A 1 80 ? -9.914 -12.710 1.912 1.00 98.44 80 LEU A O 1
ATOM 617 N N . GLU A 1 81 ? -11.042 -11.160 3.084 1.00 98.50 81 GLU A N 1
ATOM 618 C CA . GLU A 1 81 ? -12.025 -10.847 2.053 1.00 98.50 81 GLU A CA 1
ATOM 619 C C . GLU A 1 81 ? -11.642 -9.528 1.379 1.00 98.50 81 GLU A C 1
ATOM 621 O O . GLU A 1 81 ? -11.294 -8.559 2.056 1.00 98.50 81 GLU A O 1
ATOM 626 N N . VAL A 1 82 ? -11.687 -9.471 0.046 1.00 98.50 82 VAL A N 1
ATOM 627 C CA . VAL A 1 82 ? -11.461 -8.220 -0.692 1.00 98.50 82 VAL A CA 1
ATOM 628 C C . VAL A 1 82 ? -12.742 -7.407 -0.621 1.00 98.50 82 VAL A C 1
ATOM 630 O O . VAL A 1 82 ? -13.680 -7.636 -1.373 1.00 98.50 82 VAL A O 1
ATOM 633 N N . GLU A 1 83 ? -12.816 -6.450 0.287 1.00 98.25 83 GLU A N 1
ATOM 634 C CA . GLU A 1 83 ? -14.029 -5.662 0.470 1.00 98.25 83 GLU A CA 1
ATOM 635 C C . GLU A 1 83 ? -14.208 -4.644 -0.659 1.00 98.25 83 GLU A C 1
ATOM 637 O O . GLU A 1 83 ? -15.299 -4.519 -1.213 1.00 98.25 83 GLU A O 1
ATOM 642 N N . PHE A 1 84 ? -13.123 -3.966 -1.027 1.00 98.31 84 PHE A N 1
ATOM 643 C CA . PHE A 1 84 ? -13.103 -2.906 -2.031 1.00 98.31 84 PHE A CA 1
ATOM 644 C C . PHE A 1 84 ? -11.843 -3.008 -2.887 1.00 98.31 84 PHE A C 1
ATOM 646 O O . PHE A 1 84 ? -10.768 -3.327 -2.373 1.00 98.31 84 PHE A O 1
ATOM 653 N N . ALA A 1 85 ? -11.961 -2.700 -4.178 1.00 97.81 85 ALA A N 1
ATOM 654 C CA . ALA A 1 85 ? -10.817 -2.599 -5.073 1.00 97.81 85 ALA A CA 1
ATOM 655 C C . ALA A 1 85 ? -11.068 -1.572 -6.183 1.00 97.81 85 ALA A C 1
ATOM 657 O O . ALA A 1 85 ? -11.976 -1.726 -6.999 1.00 97.81 85 ALA A O 1
ATOM 658 N N . SER A 1 86 ? -10.202 -0.567 -6.253 1.00 96.75 86 SER A N 1
ATOM 659 C CA . SER A 1 86 ? -10.090 0.389 -7.352 1.00 96.75 86 SER A CA 1
ATOM 660 C C . SER A 1 86 ? -8.759 0.190 -8.089 1.00 96.75 86 SER A C 1
ATOM 662 O O . SER A 1 86 ? -8.053 -0.798 -7.883 1.00 96.75 86 SER A O 1
ATOM 664 N N . LEU A 1 87 ? -8.409 1.117 -8.984 1.00 94.94 87 LEU A N 1
ATOM 665 C CA . LEU A 1 87 ? -7.085 1.118 -9.612 1.00 94.94 87 LEU A CA 1
ATOM 666 C C . LEU A 1 87 ? -5.961 1.494 -8.644 1.00 94.94 87 LEU A C 1
ATOM 668 O O . LEU A 1 87 ? -4.811 1.162 -8.912 1.00 94.94 87 LEU A O 1
ATOM 672 N N . ASP A 1 88 ? -6.264 2.213 -7.565 1.00 95.94 88 ASP A N 1
ATOM 673 C CA . ASP A 1 88 ? -5.246 2.775 -6.677 1.00 95.94 88 ASP A CA 1
ATOM 674 C C . ASP A 1 88 ? -5.290 2.161 -5.278 1.00 95.94 88 ASP A C 1
ATOM 676 O O . ASP A 1 88 ? -4.235 2.005 -4.665 1.00 95.94 88 ASP A O 1
ATOM 680 N N . LEU A 1 89 ? -6.471 1.779 -4.784 1.00 98.00 89 LEU A N 1
ATOM 681 C CA . LEU A 1 89 ? -6.674 1.273 -3.430 1.00 98.00 89 LEU A CA 1
ATOM 682 C C . LEU A 1 89 ? -7.346 -0.098 -3.448 1.00 98.00 89 LEU A C 1
ATOM 684 O O . LEU A 1 89 ? -8.324 -0.328 -4.156 1.00 98.00 89 LEU A O 1
ATOM 688 N N . VAL A 1 90 ? -6.870 -0.985 -2.582 1.00 98.50 90 VAL A N 1
ATOM 689 C CA . VAL A 1 90 ? -7.552 -2.229 -2.238 1.00 98.50 90 VAL A CA 1
ATOM 690 C C . VAL A 1 90 ? -7.734 -2.292 -0.729 1.00 98.50 90 VAL A C 1
ATOM 692 O O . VAL A 1 90 ? -6.790 -2.041 0.019 1.00 98.50 90 VAL A O 1
ATOM 695 N N . CYS A 1 91 ? -8.932 -2.648 -0.273 1.00 98.62 91 CYS A N 1
ATOM 696 C CA . CYS A 1 91 ? -9.201 -2.898 1.137 1.00 98.62 91 CYS A CA 1
ATOM 697 C C . CYS A 1 91 ? -9.539 -4.369 1.374 1.00 98.62 91 CYS A C 1
ATOM 699 O O . CYS A 1 91 ? -10.452 -4.908 0.750 1.00 98.62 91 CYS A O 1
ATOM 701 N N . PHE A 1 92 ? -8.836 -4.986 2.319 1.00 98.69 92 PHE A N 1
ATOM 702 C CA . PHE A 1 92 ? -9.059 -6.354 2.766 1.00 98.69 92 PHE A CA 1
ATOM 703 C C . PHE A 1 92 ? -9.622 -6.365 4.181 1.00 98.69 92 PHE A C 1
ATOM 705 O O . PHE A 1 92 ? -9.211 -5.563 5.021 1.00 98.69 92 PHE A O 1
ATOM 712 N N . VAL A 1 93 ? -10.515 -7.301 4.474 1.00 98.62 93 VAL A N 1
ATOM 713 C CA . VAL A 1 93 ? -11.122 -7.441 5.796 1.00 98.62 93 VAL A CA 1
ATOM 714 C C . VAL A 1 93 ? -10.839 -8.828 6.358 1.00 98.62 93 VAL A C 1
ATOM 716 O O . VAL A 1 93 ? -11.082 -9.836 5.708 1.00 98.62 93 VAL A O 1
ATOM 719 N N . ASP A 1 94 ? -10.346 -8.870 7.595 1.00 98.50 94 ASP A N 1
ATOM 720 C CA . ASP A 1 94 ? -10.321 -10.064 8.439 1.00 98.50 94 ASP A CA 1
ATOM 721 C C . ASP A 1 94 ? -11.452 -9.933 9.464 1.00 98.50 94 ASP A C 1
ATOM 723 O O . ASP A 1 94 ? -11.324 -9.249 10.490 1.00 98.50 94 ASP A O 1
ATOM 727 N N . HIS A 1 95 ? -12.581 -10.585 9.190 1.00 98.44 95 HIS A N 1
ATOM 728 C CA . HIS A 1 95 ? -13.742 -10.553 10.079 1.00 98.44 95 HIS A CA 1
ATOM 729 C C . HIS A 1 95 ? -13.491 -11.243 11.422 1.00 98.44 95 HIS A C 1
ATOM 731 O O . HIS A 1 95 ? -14.060 -10.830 12.435 1.00 98.44 95 HIS A O 1
ATOM 737 N N . ARG A 1 96 ? -12.625 -12.265 11.464 1.00 98.00 96 ARG A N 1
ATOM 738 C CA . ARG A 1 96 ? -12.357 -13.041 12.684 1.00 98.00 96 ARG A CA 1
ATOM 739 C C . ARG A 1 96 ? -11.598 -12.212 13.706 1.00 98.00 96 ARG A C 1
ATOM 741 O O . ARG A 1 96 ? -11.929 -12.241 14.888 1.00 98.00 96 ARG A O 1
ATOM 748 N N . ARG A 1 97 ? -10.596 -11.458 13.253 1.00 98.00 97 ARG A N 1
ATOM 749 C CA . ARG A 1 97 ? -9.768 -10.600 14.116 1.00 98.00 97 ARG A CA 1
ATOM 750 C C . ARG A 1 97 ? -10.220 -9.145 14.135 1.00 98.00 97 ARG A C 1
ATOM 752 O O . ARG A 1 97 ? -9.607 -8.339 14.830 1.00 98.00 97 ARG A O 1
ATOM 759 N N . ARG A 1 98 ? -11.276 -8.814 13.386 1.00 98.38 98 ARG A N 1
ATOM 760 C CA . ARG A 1 98 ? -11.799 -7.456 13.192 1.00 98.38 98 ARG A CA 1
ATOM 761 C C . ARG A 1 98 ? -10.706 -6.494 12.726 1.00 98.38 98 ARG A C 1
ATOM 763 O O . ARG A 1 98 ? -10.490 -5.449 13.337 1.00 98.38 98 ARG A O 1
ATOM 770 N N . ARG A 1 99 ? -9.995 -6.864 11.659 1.00 98.62 99 ARG A N 1
ATOM 771 C CA . ARG A 1 99 ? -8.922 -6.047 11.067 1.00 98.62 99 ARG A CA 1
ATOM 772 C C . ARG A 1 99 ? -9.291 -5.592 9.661 1.00 98.62 99 ARG A C 1
ATOM 774 O O . ARG A 1 99 ? -9.876 -6.359 8.904 1.00 98.62 99 ARG A O 1
ATOM 781 N N . LEU A 1 100 ? -8.962 -4.349 9.335 1.00 98.62 100 LEU A N 1
ATOM 782 C CA . LEU A 1 100 ? -9.109 -3.753 8.011 1.00 98.62 100 LEU A CA 1
ATOM 783 C C . LEU A 1 100 ? -7.709 -3.423 7.491 1.00 98.62 100 LEU A C 1
ATOM 785 O O . LEU A 1 100 ? -6.970 -2.708 8.155 1.00 98.62 100 LEU A O 1
ATOM 789 N N . PHE A 1 101 ? -7.345 -3.920 6.317 1.00 98.69 101 PHE A N 1
ATOM 790 C CA . PHE A 1 101 ? -6.062 -3.639 5.678 1.00 98.69 101 PHE A CA 1
ATOM 791 C C . PHE A 1 101 ? -6.297 -2.806 4.424 1.00 98.69 101 PHE A C 1
ATOM 793 O O . PHE A 1 101 ? -7.089 -3.201 3.577 1.00 98.69 101 PHE A O 1
ATOM 800 N N . ALA A 1 102 ? -5.611 -1.678 4.286 1.00 98.62 102 ALA A N 1
ATOM 801 C CA . ALA A 1 102 ? -5.638 -0.839 3.094 1.00 98.62 102 ALA A CA 1
ATOM 802 C C . ALA A 1 102 ? -4.290 -0.926 2.367 1.00 98.62 102 ALA A C 1
ATOM 804 O O . ALA A 1 102 ? -3.266 -0.540 2.916 1.00 98.62 102 ALA A O 1
ATOM 805 N N . ALA A 1 103 ? -4.277 -1.413 1.131 1.00 98.50 103 ALA A N 1
ATOM 806 C CA . ALA A 1 103 ? -3.078 -1.473 0.306 1.00 98.50 103 ALA A CA 1
ATOM 807 C C . ALA A 1 103 ? -3.205 -0.496 -0.861 1.00 98.50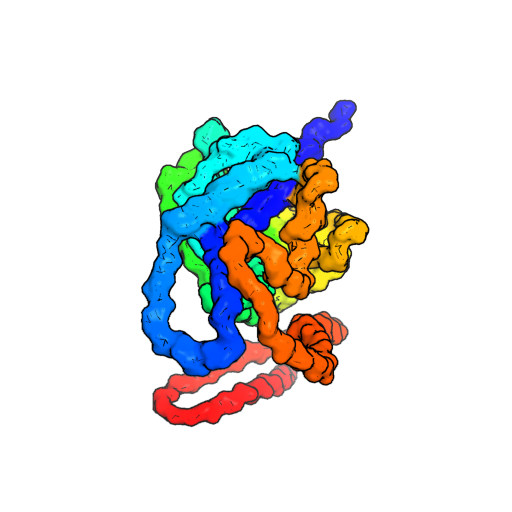 103 ALA A C 1
ATOM 809 O O . ALA A 1 103 ? -4.174 -0.552 -1.622 1.00 98.50 103 ALA A O 1
ATOM 810 N N . VAL A 1 104 ? -2.216 0.382 -1.018 1.00 98.31 104 VAL A N 1
ATOM 811 C CA . VAL A 1 104 ? -2.184 1.356 -2.111 1.00 98.31 104 VAL A CA 1
ATOM 812 C C . VAL A 1 104 ? -1.171 0.936 -3.169 1.00 98.31 104 VAL A C 1
ATOM 814 O O . VAL A 1 104 ? -0.007 0.657 -2.874 1.00 98.31 104 VAL A O 1
ATOM 817 N N . ARG A 1 105 ? -1.613 0.934 -4.426 1.00 97.19 105 ARG A N 1
ATOM 818 C CA . ARG A 1 105 ? -0.816 0.569 -5.599 1.00 97.19 105 ARG A CA 1
ATOM 819 C C . ARG A 1 105 ? 0.423 1.445 -5.748 1.00 97.19 105 ARG A C 1
ATOM 821 O O . ARG A 1 105 ? 0.349 2.642 -5.520 1.00 97.19 105 ARG A O 1
ATOM 828 N N . GLY A 1 106 ? 1.542 0.896 -6.216 1.00 96.06 106 GLY A N 1
ATOM 829 C CA . GLY A 1 106 ? 2.704 1.673 -6.668 1.00 96.06 106 GLY A CA 1
ATOM 830 C C . GLY A 1 106 ? 2.504 2.374 -8.022 1.00 96.06 106 GLY A C 1
ATOM 831 O O . GLY A 1 106 ? 1.378 2.589 -8.473 1.00 96.06 106 GLY A O 1
ATOM 832 N N . THR A 1 107 ? 3.615 2.737 -8.665 1.00 94.75 107 THR A N 1
ATOM 833 C CA . THR A 1 107 ? 3.641 3.166 -10.075 1.00 94.75 107 THR A CA 1
ATOM 834 C C . THR A 1 107 ? 3.504 1.944 -10.979 1.00 94.75 107 THR A C 1
ATOM 836 O O . THR A 1 107 ? 4.178 0.938 -10.760 1.00 94.75 107 THR A O 1
ATOM 839 N N . ASP A 1 108 ? 2.679 2.031 -12.017 1.00 92.31 108 ASP A N 1
ATOM 840 C CA . ASP A 1 108 ? 2.549 0.971 -13.007 1.00 92.31 108 ASP A CA 1
ATOM 841 C C . ASP A 1 108 ? 3.669 1.025 -14.051 1.00 92.31 108 ASP A C 1
ATOM 843 O O . ASP A 1 108 ? 3.686 1.860 -14.958 1.00 92.31 108 ASP A O 1
ATOM 847 N N . LEU A 1 109 ? 4.602 0.081 -13.935 1.00 87.38 109 LEU A N 1
ATOM 848 C CA . LEU A 1 109 ? 5.738 -0.053 -14.845 1.00 87.38 109 LEU A CA 1
ATOM 849 C C . LEU A 1 109 ? 5.341 -0.583 -16.228 1.00 87.38 109 LEU A C 1
ATOM 851 O O . LEU A 1 109 ? 6.101 -0.413 -17.180 1.00 87.38 109 LEU A O 1
ATOM 855 N N . SER A 1 110 ? 4.156 -1.185 -16.365 1.00 85.75 110 SER A N 1
ATOM 856 C CA . SER A 1 110 ? 3.647 -1.649 -17.658 1.00 85.75 110 SER A CA 1
ATOM 857 C C . SER A 1 110 ? 3.163 -0.503 -18.553 1.00 85.75 110 SER A C 1
ATOM 859 O O . SER A 1 110 ? 2.807 -0.745 -19.708 1.00 85.75 110 SER A O 1
ATOM 861 N N . MET A 1 111 ? 3.181 0.736 -18.035 1.00 81.69 111 MET A N 1
ATOM 862 C CA . MET A 1 111 ? 2.694 1.943 -18.702 1.00 81.69 111 MET A CA 1
ATOM 863 C C . MET A 1 111 ? 1.277 1.751 -19.248 1.00 81.69 111 MET A C 1
ATOM 865 O O . MET A 1 111 ? 0.966 2.080 -20.398 1.00 81.69 111 MET A O 1
ATOM 869 N N . ASN A 1 112 ? 0.388 1.200 -18.418 1.00 83.94 112 ASN A N 1
ATOM 870 C CA . ASN A 1 112 ? -0.992 1.030 -18.815 1.00 83.94 112 ASN A CA 1
ATOM 871 C C . ASN A 1 112 ? -1.645 2.394 -19.051 1.00 83.94 112 ASN A C 1
ATOM 873 O O . ASN A 1 112 ? -1.557 3.306 -18.226 1.00 83.94 112 ASN A O 1
ATOM 877 N N . ARG A 1 113 ? -2.349 2.540 -20.175 1.00 85.81 113 ARG A N 1
ATOM 878 C CA . ARG A 1 113 ? -3.033 3.786 -20.546 1.00 85.81 113 ARG A CA 1
ATOM 879 C C . ARG A 1 113 ? -3.989 4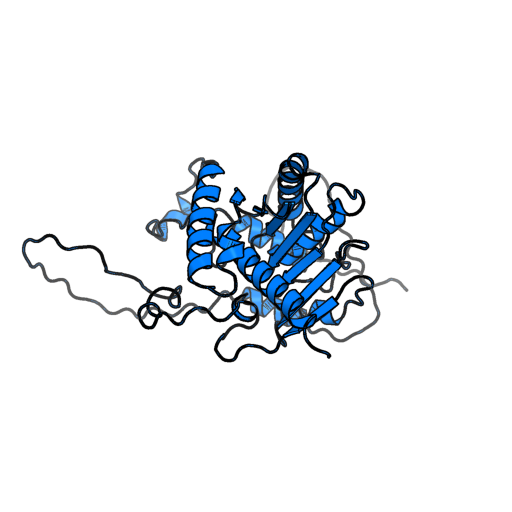.317 -19.469 1.00 85.81 113 ARG A C 1
ATOM 881 O O . ARG A 1 113 ? -4.261 5.512 -19.460 1.00 85.81 113 ARG A O 1
ATOM 888 N N . TRP A 1 114 ? -4.522 3.444 -18.609 1.00 84.94 114 TRP A N 1
ATOM 889 C CA . TRP A 1 114 ? -5.470 3.815 -17.555 1.00 84.94 114 TRP A CA 1
ATOM 890 C C . TRP A 1 114 ? -4.803 4.512 -16.366 1.00 84.94 114 TRP A C 1
ATOM 892 O O . TRP A 1 114 ? -5.431 5.347 -15.729 1.00 84.94 114 TRP A O 1
ATOM 902 N N . THR A 1 115 ? -3.543 4.187 -16.082 1.00 90.06 115 THR A N 1
ATOM 903 C CA . THR A 1 115 ? -2.824 4.610 -14.868 1.00 90.06 115 THR A CA 1
ATOM 904 C C . THR A 1 115 ? -1.648 5.528 -15.177 1.00 90.06 115 THR A C 1
ATOM 906 O O . THR A 1 115 ? -1.346 6.414 -14.385 1.00 90.06 115 THR A O 1
ATOM 909 N N . THR A 1 116 ? -1.029 5.396 -16.355 1.00 89.44 116 THR A N 1
ATOM 910 C CA . THR A 1 116 ? 0.222 6.089 -16.720 1.00 89.44 116 THR A CA 1
ATOM 911 C C . THR A 1 116 ? 0.150 7.595 -16.519 1.00 89.44 116 THR A C 1
ATOM 913 O O . THR A 1 116 ? 1.053 8.177 -15.927 1.00 89.44 116 THR A O 1
ATOM 916 N N . HIS A 1 117 ? -0.918 8.245 -16.987 1.00 89.75 117 HIS A N 1
ATOM 917 C CA . HIS A 1 117 ? -1.035 9.697 -16.864 1.00 89.75 117 HIS A CA 1
ATOM 918 C C . HIS A 1 117 ? -1.123 10.140 -15.394 1.00 89.75 117 HIS A C 1
ATOM 920 O O . HIS A 1 117 ? -0.470 11.103 -14.990 1.00 89.75 117 HIS A O 1
ATOM 926 N N . GLU A 1 118 ? -1.903 9.426 -14.579 1.00 91.69 118 GLU A N 1
ATOM 927 C CA . GLU A 1 118 ? -2.043 9.732 -13.153 1.00 91.69 118 GLU A CA 1
ATOM 928 C C . GLU A 1 118 ? -0.766 9.407 -12.369 1.00 91.69 118 GLU A C 1
ATOM 930 O O . GLU A 1 118 ? -0.375 10.188 -11.499 1.00 91.69 118 GLU A O 1
ATOM 935 N N . ASP A 1 119 ? -0.072 8.325 -12.720 1.00 94.38 119 ASP A N 1
ATOM 936 C CA . ASP A 1 119 ? 1.204 7.934 -12.121 1.00 94.38 119 ASP A CA 1
ATOM 937 C C . ASP A 1 119 ? 2.309 8.937 -12.458 1.00 94.38 119 ASP A C 1
ATOM 939 O O . ASP A 1 119 ? 3.033 9.378 -11.567 1.00 94.38 119 ASP A O 1
ATOM 943 N N . MET A 1 120 ? 2.426 9.362 -13.719 1.00 93.25 120 MET A N 1
ATOM 944 C CA . MET A 1 120 ? 3.386 10.392 -14.123 1.00 93.25 120 MET A CA 1
ATOM 945 C C . MET A 1 120 ? 3.117 11.705 -13.391 1.00 93.25 120 MET A C 1
ATOM 947 O O . MET A 1 120 ? 4.031 12.278 -12.799 1.00 93.25 120 MET A O 1
ATOM 951 N N . ARG A 1 121 ? 1.857 12.159 -13.370 1.00 94.56 121 ARG A N 1
ATOM 952 C CA . ARG A 1 121 ? 1.470 13.383 -12.658 1.00 94.56 121 ARG A CA 1
ATOM 953 C C . ARG A 1 121 ? 1.811 13.288 -11.171 1.00 94.56 121 ARG A C 1
ATOM 955 O O . ARG A 1 121 ? 2.383 14.227 -10.623 1.00 94.56 121 ARG A O 1
ATOM 962 N N . SER A 1 122 ? 1.488 12.166 -10.537 1.00 94.88 122 SER A N 1
ATOM 963 C CA . SER A 1 122 ? 1.744 11.919 -9.116 1.00 94.88 122 SER A CA 1
ATOM 964 C C . SER A 1 122 ? 3.232 11.876 -8.784 1.00 94.88 122 SER A C 1
ATOM 966 O O . SER A 1 122 ? 3.653 12.520 -7.828 1.00 94.88 122 SER A O 1
ATOM 968 N N . ASN A 1 123 ? 4.041 11.202 -9.604 1.00 94.25 123 ASN A N 1
ATOM 969 C CA . ASN A 1 123 ? 5.493 11.180 -9.440 1.00 94.25 123 ASN A CA 1
ATOM 970 C C . ASN A 1 123 ? 6.106 12.578 -9.604 1.00 94.25 123 ASN A C 1
ATOM 972 O O . ASN A 1 123 ? 6.977 12.949 -8.824 1.00 94.25 123 ASN A O 1
ATOM 976 N N . MET A 1 124 ? 5.632 13.387 -10.560 1.00 94.62 124 MET A N 1
ATOM 977 C CA . MET A 1 124 ? 6.109 14.769 -10.707 1.00 94.62 124 MET A CA 1
ATOM 978 C C . MET A 1 124 ? 5.761 15.636 -9.494 1.00 94.62 124 MET A C 1
ATOM 980 O O . MET A 1 124 ? 6.610 16.387 -9.026 1.00 94.62 124 MET A O 1
ATOM 984 N N . HIS A 1 125 ? 4.544 15.511 -8.953 1.00 94.19 125 HIS A N 1
ATOM 985 C CA . HIS A 1 125 ? 4.162 16.228 -7.730 1.00 94.19 125 HIS A CA 1
ATOM 986 C C . HIS A 1 125 ? 5.060 15.823 -6.568 1.00 94.19 125 HIS A C 1
ATOM 988 O O . HIS A 1 125 ? 5.615 16.692 -5.902 1.00 94.19 125 HIS A O 1
ATOM 994 N N . LEU A 1 126 ? 5.272 14.517 -6.401 1.00 91.88 126 LEU A N 1
ATOM 995 C CA . LEU A 1 126 ? 6.136 13.987 -5.363 1.00 91.88 126 LEU A CA 1
ATOM 996 C C . LEU A 1 126 ? 7.551 14.556 -5.477 1.00 91.88 126 LEU A C 1
ATOM 998 O O . LEU A 1 126 ? 8.047 15.084 -4.493 1.00 91.88 126 LEU A O 1
ATOM 1002 N N . ILE A 1 127 ? 8.166 14.531 -6.667 1.00 91.12 127 ILE A N 1
ATOM 1003 C CA . ILE A 1 127 ? 9.501 15.105 -6.918 1.00 91.12 127 ILE A CA 1
ATOM 1004 C C . ILE A 1 127 ? 9.558 16.579 -6.503 1.00 91.12 127 ILE A C 1
ATOM 1006 O O . ILE A 1 127 ? 10.505 16.991 -5.834 1.00 91.12 127 ILE A O 1
ATOM 1010 N N . LEU A 1 128 ? 8.528 17.355 -6.840 1.00 92.88 128 LEU A N 1
ATOM 1011 C CA . LEU A 1 128 ? 8.418 18.774 -6.494 1.00 92.88 128 LEU A CA 1
ATOM 1012 C C . LEU A 1 128 ? 8.066 19.031 -5.015 1.00 92.88 128 LEU A C 1
ATOM 1014 O O . LEU A 1 128 ? 7.946 20.185 -4.615 1.00 92.88 128 LEU A O 1
ATOM 1018 N N . GLY A 1 129 ? 7.919 17.985 -4.199 1.00 91.12 129 GLY A N 1
ATOM 1019 C CA . GLY A 1 129 ? 7.590 18.093 -2.778 1.00 91.12 129 GLY A CA 1
ATOM 1020 C C . GLY A 1 129 ? 6.097 18.273 -2.487 1.00 91.12 129 GLY A C 1
ATOM 1021 O O . GLY A 1 129 ? 5.732 18.570 -1.352 1.00 91.12 129 GLY A O 1
ATOM 1022 N N . TYR A 1 130 ? 5.232 18.091 -3.486 1.00 93.56 130 TYR A N 1
ATOM 1023 C CA . TYR A 1 130 ? 3.778 18.145 -3.347 1.00 93.56 130 TYR A CA 1
ATOM 1024 C C . TYR A 1 130 ? 3.172 16.765 -3.085 1.00 93.56 130 TYR A C 1
ATOM 1026 O O . TYR A 1 130 ? 3.729 15.725 -3.443 1.00 93.56 130 TYR A O 1
ATOM 1034 N N . ASN A 1 131 ? 1.964 16.766 -2.522 1.00 91.56 131 ASN A N 1
ATOM 1035 C CA . ASN A 1 131 ? 1.193 15.544 -2.335 1.00 91.56 131 ASN A CA 1
ATOM 1036 C C . ASN A 1 131 ? 0.786 14.940 -3.694 1.00 91.56 131 ASN A C 1
ATOM 1038 O O . ASN A 1 131 ? 0.382 15.679 -4.600 1.00 91.56 131 ASN A O 1
ATOM 1042 N N . PRO A 1 132 ? 0.851 13.606 -3.856 1.00 94.00 132 PRO A N 1
ATOM 1043 C CA . PRO A 1 132 ? 0.359 12.946 -5.060 1.00 94.00 132 PRO A CA 1
ATOM 1044 C C . PRO A 1 132 ? -1.146 13.213 -5.256 1.00 94.00 132 PRO A C 1
ATOM 1046 O O . PRO A 1 132 ? -1.921 12.889 -4.358 1.00 94.00 132 PRO A O 1
ATOM 1049 N N . PRO A 1 133 ? -1.616 13.706 -6.420 1.00 93.69 133 PRO A N 1
ATOM 1050 C CA . PRO A 1 133 ? -3.038 14.006 -6.629 1.00 93.69 133 PRO A CA 1
ATOM 1051 C C . PRO A 1 133 ? -3.974 12.807 -6.430 1.00 93.69 133 PRO A C 1
ATOM 1053 O O . PRO A 1 133 ? -5.123 12.969 -6.030 1.00 93.69 133 PRO A O 1
ATOM 1056 N N . ARG A 1 134 ? -3.489 11.582 -6.673 1.00 95.00 134 ARG A N 1
ATOM 1057 C CA . ARG A 1 134 ? -4.277 10.361 -6.439 1.00 95.00 134 ARG A CA 1
ATOM 1058 C C . ARG A 1 134 ? -4.530 10.067 -4.952 1.00 95.00 134 ARG A C 1
ATOM 1060 O O . ARG A 1 134 ? -5.407 9.268 -4.636 1.00 95.00 134 ARG A O 1
ATOM 1067 N N . ALA A 1 135 ? -3.808 10.716 -4.036 1.00 96.00 135 ALA A N 1
ATOM 1068 C CA . ALA A 1 135 ? -3.961 10.484 -2.605 1.00 96.00 135 ALA A CA 1
ATOM 1069 C C . ALA A 1 135 ? -5.313 10.964 -2.061 1.00 96.00 135 ALA A C 1
ATOM 1071 O O . ALA A 1 135 ? -5.907 10.286 -1.228 1.00 96.00 135 ALA A O 1
ATOM 1072 N N . GLU A 1 136 ? -5.867 12.052 -2.602 1.00 95.88 136 GLU A N 1
ATOM 1073 C CA . GLU A 1 136 ? -7.214 12.516 -2.243 1.00 95.88 136 GLU A CA 1
ATOM 1074 C C . GLU A 1 136 ? -8.305 11.512 -2.637 1.00 95.88 136 GLU A C 1
ATOM 1076 O O . GLU A 1 136 ? -9.292 11.340 -1.919 1.00 95.88 136 GLU A O 1
ATOM 1081 N N . ARG A 1 137 ? -8.143 10.837 -3.784 1.00 96.06 137 ARG A N 1
ATOM 1082 C CA . ARG A 1 137 ? -9.069 9.783 -4.218 1.00 96.06 137 ARG A CA 1
ATOM 1083 C C . ARG A 1 137 ? -8.977 8.582 -3.282 1.00 96.06 137 ARG A C 1
ATOM 1085 O O . ARG A 1 137 ? -10.006 8.153 -2.768 1.00 96.06 137 ARG A O 1
ATOM 1092 N N . ALA A 1 138 ? -7.761 8.106 -3.012 1.00 97.38 138 ALA A N 1
ATOM 1093 C CA . ALA A 1 138 ? -7.529 6.999 -2.087 1.00 97.38 138 ALA A CA 1
ATOM 1094 C C . ALA A 1 138 ? -8.080 7.298 -0.681 1.00 97.38 138 ALA A C 1
ATOM 1096 O O . ALA A 1 138 ? -8.681 6.421 -0.068 1.00 97.38 138 ALA A O 1
ATOM 1097 N N . LEU A 1 139 ? -7.954 8.539 -0.194 1.00 98.06 139 LEU A N 1
ATOM 1098 C CA . LEU A 1 139 ? -8.543 8.973 1.075 1.00 98.06 139 LEU A CA 1
ATOM 1099 C C . LEU A 1 139 ? -10.070 8.840 1.066 1.00 98.06 139 LEU A C 1
ATOM 1101 O O . LEU A 1 139 ? -10.636 8.233 1.970 1.00 98.06 139 LEU A O 1
ATOM 1105 N N . LYS A 1 140 ? -10.746 9.369 0.039 1.00 98.06 140 LYS A N 1
ATOM 1106 C CA . LYS A 1 140 ? -12.213 9.280 -0.078 1.00 98.06 140 LYS A CA 1
ATOM 1107 C C . LYS A 1 140 ? -12.694 7.830 -0.130 1.00 98.06 140 LYS A C 1
ATOM 1109 O O . LYS A 1 140 ? -13.655 7.485 0.553 1.00 98.06 140 LYS A O 1
ATOM 1114 N N . GLU A 1 141 ? -12.019 6.991 -0.913 1.00 97.94 141 GLU A N 1
ATOM 1115 C CA . GLU A 1 141 ? -12.324 5.561 -1.025 1.00 97.94 141 GLU A CA 1
ATOM 1116 C C . GLU A 1 141 ? -12.106 4.839 0.313 1.00 97.94 141 GLU A C 1
ATOM 1118 O O . GLU A 1 141 ? -12.995 4.125 0.782 1.00 97.94 141 GLU A O 1
ATOM 1123 N N . TYR A 1 142 ? -10.978 5.091 0.985 1.00 98.62 142 TYR A N 1
ATOM 1124 C CA . TYR A 1 142 ? -10.699 4.533 2.305 1.00 98.62 142 TYR A CA 1
ATOM 1125 C C . TYR A 1 142 ? -11.756 4.949 3.328 1.00 98.62 142 TYR A C 1
ATOM 1127 O O . TYR A 1 142 ? -12.298 4.082 4.006 1.00 98.62 142 TYR A O 1
ATOM 1135 N N . LEU A 1 143 ? -12.102 6.236 3.422 1.00 98.44 143 LEU A N 1
ATOM 1136 C CA . LEU A 1 143 ? -13.112 6.728 4.363 1.00 98.44 143 LEU A CA 1
ATOM 1137 C C . LEU A 1 143 ? -14.492 6.105 4.101 1.00 98.44 143 LEU A C 1
ATOM 1139 O O . LEU A 1 143 ? -15.190 5.725 5.047 1.00 98.44 143 LEU A O 1
ATOM 1143 N N . ALA A 1 144 ? -14.866 5.929 2.830 1.00 98.12 144 ALA A N 1
ATOM 1144 C CA . ALA A 1 144 ? -16.104 5.255 2.454 1.00 98.12 144 ALA A CA 1
ATOM 1145 C C . ALA A 1 144 ? -16.127 3.796 2.942 1.00 98.12 144 ALA A C 1
ATOM 1147 O O . ALA A 1 144 ? -17.106 3.366 3.557 1.00 98.12 144 ALA A O 1
ATOM 1148 N N . VAL A 1 145 ? -15.038 3.042 2.753 1.00 98.25 145 VAL A N 1
ATOM 1149 C CA . VAL A 1 145 ? -14.916 1.680 3.297 1.00 98.25 145 VAL A CA 1
ATOM 1150 C C . VAL A 1 145 ? -14.914 1.714 4.823 1.00 98.25 145 VAL A C 1
ATOM 1152 O O . VAL A 1 145 ? -15.711 1.023 5.454 1.00 98.25 145 VAL A O 1
ATOM 1155 N N . ARG A 1 146 ? -14.077 2.560 5.423 1.00 98.19 146 ARG A N 1
ATOM 1156 C CA . ARG A 1 146 ? -13.857 2.665 6.866 1.00 98.19 146 ARG A CA 1
ATOM 1157 C C . ARG A 1 146 ? -15.143 2.931 7.639 1.00 98.19 146 ARG A C 1
ATOM 1159 O O . ARG A 1 146 ? -15.333 2.323 8.688 1.00 98.19 146 ARG A O 1
ATOM 1166 N N . SER A 1 147 ? -16.054 3.738 7.093 1.00 98.00 147 SER A N 1
ATOM 1167 C CA . SER A 1 147 ? -17.368 4.010 7.696 1.00 98.00 147 SER A CA 1
ATOM 1168 C C . SER A 1 147 ? -18.189 2.740 7.984 1.00 98.00 147 SER A C 1
ATOM 1170 O O . SER A 1 147 ? -18.924 2.683 8.968 1.00 98.00 147 SER A O 1
ATOM 1172 N N . ARG A 1 148 ? -18.012 1.682 7.182 1.00 98.38 148 ARG A N 1
ATOM 1173 C CA . ARG A 1 148 ? -18.692 0.383 7.334 1.00 98.38 148 ARG A CA 1
ATOM 1174 C C . ARG A 1 148 ? -17.995 -0.536 8.343 1.00 98.38 148 ARG A C 1
ATOM 1176 O O . ARG A 1 148 ? -18.604 -1.471 8.857 1.00 98.38 148 ARG A O 1
ATOM 1183 N N . PHE A 1 149 ? -16.735 -0.241 8.669 1.00 98.06 149 PHE A N 1
ATOM 1184 C CA . PHE A 1 149 ? -15.863 -1.042 9.531 1.00 98.06 149 PHE A CA 1
ATOM 1185 C C . PHE A 1 149 ? -15.280 -0.229 10.698 1.00 98.06 149 PHE A C 1
ATOM 1187 O O . PHE A 1 149 ? -14.174 -0.512 11.148 1.00 98.06 149 PHE A O 1
ATOM 1194 N N . GLY A 1 150 ? -16.015 0.750 11.238 1.00 96.69 150 GLY A N 1
ATOM 1195 C CA . GLY A 1 150 ? -15.494 1.668 12.268 1.00 96.69 150 GLY A CA 1
ATOM 1196 C C . GLY A 1 150 ? -14.981 0.995 13.552 1.00 96.69 150 GLY A C 1
ATOM 1197 O O . GLY A 1 150 ? -14.131 1.537 14.243 1.00 96.69 150 GLY A O 1
ATOM 1198 N N . ARG A 1 151 ? -15.435 -0.230 13.857 1.00 97.56 151 ARG A N 1
ATOM 1199 C CA . ARG A 1 151 ? -14.964 -1.020 15.017 1.00 97.56 151 ARG A CA 1
ATOM 1200 C C . ARG A 1 151 ? -13.733 -1.885 14.738 1.00 97.56 151 ARG A C 1
ATOM 1202 O O . ARG A 1 151 ? -13.291 -2.606 15.630 1.00 97.56 151 ARG A O 1
ATOM 1209 N N . TYR A 1 152 ? -13.256 -1.913 13.499 1.00 98.38 152 TYR A N 1
ATOM 1210 C CA . TYR A 1 152 ? -12.124 -2.741 13.110 1.00 98.38 152 TYR A CA 1
ATOM 1211 C C . TYR A 1 152 ? -10.833 -1.987 13.409 1.00 98.38 152 TYR A C 1
ATOM 1213 O O . TYR A 1 152 ? -10.792 -0.760 13.354 1.00 98.38 152 TYR A O 1
ATOM 1221 N N . VAL A 1 153 ? -9.760 -2.714 13.679 1.00 98.25 153 VAL A N 1
ATOM 1222 C CA . VAL A 1 153 ? -8.422 -2.129 13.738 1.00 98.25 153 VAL A CA 1
ATOM 1223 C C . VAL A 1 153 ? -7.895 -2.001 12.315 1.00 98.25 153 VAL A C 1
ATOM 1225 O O . VAL A 1 153 ? -7.882 -2.983 11.574 1.00 98.25 153 VAL A O 1
ATOM 1228 N N . SER A 1 154 ? -7.513 -0.796 11.913 1.00 98.25 154 SER A N 1
ATOM 1229 C CA . SER A 1 154 ? -7.072 -0.488 10.553 1.00 98.25 154 SER A CA 1
ATOM 1230 C C . SER A 1 154 ? -5.550 -0.477 10.445 1.00 98.25 154 SER A C 1
ATOM 1232 O O . SER A 1 154 ? -4.841 0.075 11.286 1.00 98.25 154 SER A O 1
ATOM 1234 N N . PHE A 1 155 ? -5.058 -1.061 9.364 1.00 98.44 155 PHE A N 1
ATOM 1235 C CA . PHE A 1 155 ? -3.660 -1.072 8.965 1.00 98.44 155 PHE A CA 1
ATOM 1236 C C . PHE A 1 155 ? -3.565 -0.617 7.522 1.00 98.44 155 PHE A C 1
ATOM 1238 O O . PHE A 1 155 ? -4.517 -0.807 6.758 1.00 98.44 155 PHE A O 1
ATOM 1245 N N . ALA A 1 156 ? -2.422 -0.074 7.124 1.00 98.50 156 ALA A N 1
ATOM 1246 C CA . ALA A 1 156 ? -2.211 0.218 5.721 1.00 98.50 156 ALA A CA 1
ATOM 1247 C C . ALA A 1 156 ? -0.787 -0.035 5.257 1.00 98.50 156 ALA A C 1
ATOM 1249 O O . ALA A 1 156 ? 0.157 -0.015 6.043 1.00 98.50 156 ALA A O 1
ATOM 1250 N N . CYS A 1 157 ? -0.642 -0.256 3.959 1.00 98.56 157 CYS A N 1
ATOM 1251 C CA . CYS A 1 157 ? 0.650 -0.425 3.334 1.00 98.56 157 CYS A CA 1
ATOM 1252 C C . CYS A 1 157 ? 0.695 0.116 1.911 1.00 98.56 157 CYS A C 1
ATOM 1254 O O . CYS A 1 157 ? -0.322 0.340 1.247 1.00 98.56 157 CYS A O 1
ATOM 1256 N N . GLY A 1 158 ? 1.914 0.334 1.435 1.00 98.06 158 GLY A N 1
ATOM 1257 C CA . GLY A 1 158 ? 2.157 0.761 0.068 1.00 98.06 158 GLY A CA 1
ATOM 1258 C C . GLY A 1 158 ? 3.623 0.631 -0.310 1.00 98.06 158 GLY A C 1
ATOM 1259 O O . GLY A 1 158 ? 4.515 0.760 0.527 1.00 98.06 158 GLY A O 1
ATOM 1260 N N . HIS A 1 159 ? 3.869 0.388 -1.594 1.00 97.69 159 HIS A N 1
ATOM 1261 C CA . HIS A 1 159 ? 5.210 0.308 -2.172 1.00 97.69 159 HIS A CA 1
ATOM 1262 C C . HIS A 1 159 ? 5.469 1.488 -3.111 1.00 97.69 159 HIS A C 1
ATOM 1264 O O . HIS A 1 159 ? 4.565 1.900 -3.843 1.00 97.69 159 HIS A O 1
ATOM 1270 N N . SER A 1 160 ? 6.692 2.032 -3.120 1.00 95.75 160 SER A N 1
ATOM 1271 C CA . SER A 1 160 ? 7.088 3.125 -4.023 1.00 95.75 160 SER A CA 1
ATOM 1272 C C . SER A 1 160 ? 6.140 4.336 -3.902 1.00 95.75 160 SER A C 1
ATOM 1274 O O . SER A 1 160 ? 5.947 4.863 -2.805 1.00 95.75 160 SER A O 1
ATOM 1276 N N . LEU A 1 161 ? 5.502 4.772 -4.994 1.00 96.12 161 LEU A N 1
ATOM 1277 C CA . LEU A 1 161 ? 4.477 5.825 -4.987 1.00 96.12 161 LEU A CA 1
ATOM 1278 C C . LEU A 1 161 ? 3.261 5.479 -4.102 1.00 96.12 161 LEU A C 1
ATOM 1280 O O . LEU A 1 161 ? 2.615 6.374 -3.556 1.00 96.12 161 LEU A O 1
ATOM 1284 N N . GLY A 1 162 ? 2.932 4.194 -3.943 1.00 97.50 162 GLY A N 1
ATOM 1285 C CA . GLY A 1 162 ? 1.873 3.728 -3.041 1.00 97.50 162 GLY A CA 1
ATOM 1286 C C . GLY A 1 162 ? 2.188 4.044 -1.585 1.00 97.50 162 GLY A C 1
ATOM 1287 O O . GLY A 1 162 ? 1.306 4.469 -0.845 1.00 97.50 162 GLY A O 1
ATOM 1288 N N . GLY A 1 163 ? 3.465 3.944 -1.210 1.00 96.56 163 GLY A N 1
ATOM 1289 C CA . GLY A 1 163 ? 3.959 4.337 0.106 1.00 96.56 163 GLY A CA 1
ATOM 1290 C C . GLY A 1 163 ? 3.749 5.828 0.395 1.00 96.56 163 GLY A C 1
ATOM 1291 O O . GLY A 1 163 ? 3.254 6.195 1.455 1.00 96.56 163 GLY A O 1
ATOM 1292 N N . ALA A 1 164 ? 4.035 6.705 -0.572 1.00 95.31 164 ALA A N 1
ATOM 1293 C CA . ALA A 1 164 ? 3.808 8.145 -0.410 1.00 95.31 164 ALA A CA 1
ATOM 1294 C C . ALA A 1 164 ? 2.314 8.487 -0.271 1.00 95.31 164 ALA A C 1
ATOM 1296 O O . ALA A 1 164 ? 1.931 9.331 0.537 1.00 95.31 164 ALA A O 1
ATOM 1297 N N . VAL A 1 165 ? 1.458 7.807 -1.039 1.00 96.50 165 VAL A N 1
ATOM 1298 C CA . VAL A 1 165 ? 0.006 7.997 -0.948 1.00 96.50 165 VAL A CA 1
ATOM 1299 C C . VAL A 1 165 ? -0.541 7.520 0.391 1.00 96.50 165 VAL A C 1
ATOM 1301 O O . VAL A 1 165 ? -1.328 8.238 0.999 1.00 96.50 165 VAL A O 1
ATOM 1304 N N . VAL A 1 166 ? -0.150 6.334 0.863 1.00 97.50 166 VAL A N 1
ATOM 1305 C CA . VAL A 1 166 ? -0.704 5.798 2.112 1.00 97.50 166 VAL A CA 1
ATOM 1306 C C . VAL A 1 166 ? -0.295 6.636 3.324 1.00 97.50 166 VAL A C 1
ATOM 1308 O O . VAL A 1 166 ? -1.102 6.818 4.227 1.00 97.50 166 VAL A O 1
ATOM 1311 N N . LEU A 1 167 ? 0.903 7.230 3.308 1.00 95.69 167 LEU A N 1
ATOM 1312 C CA . LEU A 1 167 ? 1.334 8.191 4.327 1.00 95.69 167 LEU A CA 1
ATOM 1313 C C . LEU A 1 167 ? 0.459 9.446 4.348 1.00 95.69 167 LEU A C 1
ATOM 1315 O O . LEU A 1 167 ? 0.058 9.893 5.420 1.00 95.69 167 LEU A O 1
ATOM 1319 N N . PHE A 1 168 ? 0.116 9.982 3.172 1.00 95.50 168 PHE A N 1
ATOM 1320 C CA . PHE A 1 168 ? -0.833 11.089 3.074 1.00 95.50 168 PHE A CA 1
ATOM 1321 C C . PHE A 1 168 ? -2.200 10.696 3.647 1.00 95.50 168 PHE A C 1
ATOM 1323 O O . PHE A 1 168 ? -2.719 11.391 4.511 1.00 95.50 168 PHE A O 1
ATOM 1330 N N . VAL A 1 169 ? -2.758 9.555 3.226 1.00 97.25 169 VAL A N 1
ATOM 1331 C CA . VAL A 1 169 ? -4.058 9.075 3.729 1.00 97.25 169 VAL A CA 1
ATOM 1332 C C . VAL A 1 169 ? -4.026 8.890 5.248 1.00 97.25 169 VAL A C 1
ATOM 1334 O O . VAL A 1 169 ? -4.976 9.267 5.928 1.00 97.25 169 VAL A O 1
ATOM 1337 N N . ALA A 1 170 ? -2.935 8.346 5.789 1.00 96.81 170 ALA A N 1
ATOM 1338 C CA . ALA A 1 170 ? -2.775 8.138 7.221 1.00 96.81 170 ALA A CA 1
ATOM 1339 C C . ALA A 1 170 ? -2.739 9.446 8.005 1.00 96.81 170 ALA A C 1
ATOM 1341 O O . ALA A 1 170 ? -3.449 9.559 9.000 1.00 96.81 170 ALA A O 1
ATOM 1342 N N . ARG A 1 171 ? -1.983 10.436 7.522 1.00 95.44 171 ARG A N 1
ATOM 1343 C CA . ARG A 1 171 ? -1.930 11.775 8.111 1.00 95.44 171 ARG A CA 1
ATOM 1344 C C . ARG A 1 171 ? -3.315 12.424 8.145 1.00 95.44 171 ARG A C 1
ATOM 1346 O O . ARG A 1 171 ? -3.735 12.903 9.185 1.00 95.44 171 ARG A O 1
ATOM 1353 N N . GLU A 1 172 ? -4.060 12.383 7.044 1.00 96.12 172 GLU A N 1
ATOM 1354 C CA . GLU A 1 172 ? -5.400 12.991 6.988 1.00 96.12 172 GLU A CA 1
ATOM 1355 C C . GLU A 1 172 ? -6.428 12.272 7.882 1.00 96.12 172 GLU A C 1
ATOM 1357 O O . GLU A 1 172 ? -7.443 12.851 8.259 1.00 96.12 172 GLU A O 1
ATOM 1362 N N . CYS A 1 173 ? -6.189 11.005 8.235 1.00 96.81 173 CYS A N 1
ATOM 1363 C CA . CYS A 1 173 ? -7.088 10.232 9.094 1.00 96.81 173 CYS A CA 1
ATOM 1364 C C . CYS A 1 173 ? -6.728 10.296 10.583 1.00 96.81 173 CYS A C 1
ATOM 1366 O O . CYS A 1 173 ? -7.506 9.799 11.397 1.00 96.81 173 CYS A O 1
ATOM 1368 N N . GLU A 1 174 ? -5.564 10.837 10.948 1.00 94.31 174 GLU A N 1
ATOM 1369 C CA . GLU A 1 174 ? -5.000 10.664 12.289 1.00 94.31 174 GLU A CA 1
ATOM 1370 C C . GLU A 1 174 ? -5.688 11.499 13.373 1.00 94.31 174 GLU A C 1
ATOM 1372 O O . GLU A 1 174 ? -5.707 11.105 14.538 1.00 94.31 174 GLU A O 1
ATOM 1377 N N . GLU A 1 175 ? -6.291 12.628 12.991 1.00 92.88 175 GLU A N 1
ATOM 1378 C CA . GLU A 1 175 ? -7.029 13.500 13.912 1.00 92.88 175 GLU A CA 1
ATOM 1379 C C . GLU A 1 175 ? -8.303 12.834 14.448 1.00 92.88 175 GLU A C 1
ATOM 1381 O O . GLU A 1 175 ? -8.788 13.188 15.524 1.00 92.88 175 GLU A O 1
ATOM 1386 N N . ASN A 1 176 ? -8.845 11.855 13.716 1.00 96.25 176 ASN A N 1
ATOM 1387 C CA . ASN A 1 176 ? -10.030 11.112 14.113 1.00 96.25 176 ASN A CA 1
ATOM 1388 C C . ASN A 1 176 ? -9.675 9.642 14.416 1.00 96.25 176 ASN A C 1
ATOM 1390 O O . ASN A 1 176 ? -9.472 8.855 13.485 1.00 96.25 176 ASN A O 1
ATOM 1394 N N . PRO A 1 177 ? -9.681 9.227 15.700 1.00 95.31 177 PRO A N 1
ATOM 1395 C CA . PRO A 1 177 ? -9.375 7.854 16.103 1.00 95.31 177 PRO A CA 1
ATOM 1396 C C . PRO A 1 177 ? -10.239 6.782 15.426 1.00 95.31 177 PRO A C 1
ATOM 1398 O O . PRO A 1 177 ? -9.774 5.660 15.230 1.00 95.31 177 PRO A O 1
ATOM 1401 N N . ASP A 1 178 ? -11.473 7.112 15.028 1.00 96.06 178 ASP A N 1
ATOM 1402 C CA . ASP A 1 178 ? -12.362 6.165 14.350 1.00 96.06 178 ASP A CA 1
ATOM 1403 C C . ASP A 1 178 ? -11.904 5.864 12.919 1.00 96.06 178 ASP A C 1
ATOM 1405 O O . ASP A 1 178 ? -12.255 4.818 12.371 1.00 96.06 178 ASP A O 1
ATOM 1409 N N . THR A 1 179 ? -11.112 6.744 12.303 1.00 97.50 179 THR A N 1
ATOM 1410 C CA . THR A 1 179 ? -10.585 6.585 10.938 1.00 97.50 179 THR A CA 1
ATOM 1411 C C . THR A 1 179 ? -9.083 6.344 10.882 1.00 97.50 179 THR A C 1
ATOM 1413 O O . THR A 1 179 ? -8.606 5.815 9.876 1.00 97.50 179 THR A O 1
ATOM 1416 N N . ALA A 1 180 ? -8.353 6.697 11.940 1.00 97.56 180 ALA A N 1
ATOM 1417 C CA . ALA A 1 180 ? -6.908 6.551 12.040 1.00 97.56 180 ALA A CA 1
ATOM 1418 C C . ALA A 1 180 ? -6.462 5.098 11.843 1.00 97.56 180 ALA A C 1
ATOM 1420 O O . ALA A 1 180 ? -7.187 4.157 12.169 1.00 97.56 180 ALA A O 1
ATOM 1421 N N . PHE A 1 181 ? -5.256 4.908 11.315 1.00 97.75 181 PHE A N 1
ATOM 1422 C CA . PHE A 1 181 ? -4.624 3.594 11.271 1.00 97.75 181 PHE A CA 1
ATOM 1423 C C . PHE A 1 181 ? -3.911 3.325 12.592 1.00 97.75 181 PHE A C 1
ATOM 1425 O O . PHE A 1 181 ? -3.321 4.219 13.190 1.00 97.75 181 PHE A O 1
ATOM 1432 N N . GLN A 1 182 ? -3.901 2.069 13.031 1.00 97.44 182 GLN A N 1
ATOM 1433 C CA . GLN A 1 182 ? -3.023 1.662 14.123 1.00 97.44 182 GLN A CA 1
ATOM 1434 C C . GLN A 1 182 ? -1.561 1.654 13.663 1.00 97.44 182 GLN A C 1
ATOM 1436 O O . GLN A 1 182 ? -0.667 2.076 14.399 1.00 97.44 182 GLN A O 1
ATOM 1441 N N . ARG A 1 183 ? -1.319 1.154 12.446 1.00 97.19 183 ARG A N 1
ATOM 1442 C CA . ARG A 1 183 ? 0.019 1.022 11.875 1.00 97.19 183 ARG A CA 1
ATOM 1443 C C . ARG A 1 183 ? 0.014 1.140 10.355 1.00 97.19 183 ARG A C 1
ATOM 1445 O O . ARG A 1 183 ? -0.912 0.664 9.694 1.00 97.19 183 ARG A O 1
ATOM 1452 N N . VAL A 1 184 ? 1.073 1.751 9.833 1.00 97.75 184 VAL A N 1
ATOM 1453 C CA . VAL A 1 184 ? 1.342 1.896 8.403 1.00 97.75 184 VAL A CA 1
ATOM 1454 C C . VAL A 1 184 ? 2.742 1.382 8.090 1.00 97.75 184 VAL A C 1
ATOM 1456 O O . VAL A 1 184 ? 3.716 1.864 8.666 1.00 97.75 184 VAL A O 1
ATOM 1459 N N . ASP A 1 185 ? 2.841 0.440 7.156 1.00 98.06 185 ASP A N 1
ATOM 1460 C CA . ASP A 1 185 ? 4.107 -0.118 6.675 1.00 98.06 185 ASP A CA 1
ATOM 1461 C C . ASP A 1 185 ? 4.344 0.315 5.228 1.00 98.06 185 ASP A C 1
ATOM 1463 O O . ASP A 1 185 ? 3.564 0.004 4.324 1.00 98.06 185 ASP A O 1
ATOM 1467 N N . VAL A 1 186 ? 5.430 1.042 4.982 1.00 97.06 186 VAL A N 1
ATOM 1468 C CA . VAL A 1 186 ? 5.756 1.532 3.644 1.00 97.06 186 VAL A CA 1
ATOM 1469 C C . VAL A 1 186 ? 7.064 0.950 3.135 1.00 97.06 186 VAL A C 1
ATOM 1471 O O . VAL A 1 186 ? 8.072 0.950 3.837 1.00 97.06 186 VAL A O 1
ATOM 1474 N N . PHE A 1 187 ? 7.058 0.457 1.900 1.00 97.50 187 PHE A N 1
ATOM 1475 C CA . PHE A 1 187 ? 8.160 -0.309 1.322 1.00 97.50 187 PHE A CA 1
ATOM 1476 C C . PHE A 1 187 ? 8.816 0.472 0.189 1.00 97.50 187 PHE A C 1
ATOM 1478 O O . PHE A 1 187 ? 8.158 0.789 -0.803 1.00 97.50 187 PHE A O 1
ATOM 1485 N N . ASN A 1 188 ? 10.113 0.771 0.313 1.00 95.12 188 ASN A N 1
ATOM 1486 C CA . ASN A 1 188 ? 10.884 1.556 -0.659 1.00 95.12 188 ASN A CA 1
ATOM 1487 C C . ASN A 1 188 ? 10.112 2.795 -1.146 1.00 95.12 188 ASN A C 1
ATOM 1489 O O . ASN A 1 188 ? 9.991 3.042 -2.344 1.00 95.12 188 ASN A O 1
ATOM 1493 N N . THR A 1 189 ? 9.513 3.545 -0.221 1.00 91.56 189 THR A N 1
ATOM 1494 C CA . THR A 1 189 ? 8.716 4.724 -0.568 1.00 91.56 189 THR A CA 1
ATOM 1495 C C . THR A 1 189 ? 9.556 5.732 -1.324 1.00 91.56 189 THR A C 1
ATOM 1497 O O . THR A 1 189 ? 10.636 6.112 -0.869 1.00 91.56 189 THR A O 1
ATOM 1500 N N . ALA A 1 190 ? 9.026 6.196 -2.453 1.00 87.56 190 ALA A N 1
ATOM 1501 C CA . ALA A 1 190 ? 9.590 7.346 -3.129 1.00 87.56 190 ALA A CA 1
ATOM 1502 C C . ALA A 1 190 ? 9.380 8.579 -2.240 1.00 87.56 190 ALA A C 1
ATOM 1504 O O . ALA A 1 190 ? 8.259 8.870 -1.819 1.00 87.56 190 ALA A O 1
ATOM 1505 N N . THR A 1 191 ? 10.454 9.297 -1.943 1.00 86.75 191 THR A N 1
ATOM 1506 C CA . THR A 1 191 ? 10.394 10.542 -1.179 1.00 86.75 191 THR A CA 1
ATOM 1507 C C . THR A 1 191 ? 11.141 11.638 -1.911 1.00 86.75 191 THR A C 1
ATOM 1509 O O . THR A 1 191 ? 12.133 11.390 -2.596 1.00 86.75 191 THR A O 1
ATOM 1512 N N . SER A 1 192 ? 10.651 12.870 -1.785 1.00 87.25 192 SER A N 1
ATOM 1513 C CA . SER A 1 192 ? 11.382 14.033 -2.275 1.00 87.25 192 SER A CA 1
ATOM 1514 C C . SER A 1 192 ? 12.128 14.701 -1.130 1.00 87.25 192 SER A C 1
ATOM 1516 O O . SER A 1 192 ? 11.539 14.896 -0.068 1.00 87.25 192 SER A O 1
ATOM 1518 N N . PRO A 1 193 ? 13.389 15.116 -1.342 1.00 83.81 193 PRO A N 1
ATOM 1519 C CA . PRO A 1 193 ? 14.118 15.924 -0.368 1.00 83.81 193 PRO A CA 1
ATOM 1520 C C . PRO A 1 193 ? 13.489 17.310 -0.162 1.00 83.81 193 PRO A C 1
ATOM 1522 O O . PRO A 1 193 ? 13.817 17.991 0.803 1.00 83.81 193 PRO A O 1
ATOM 1525 N N . LEU A 1 194 ? 12.605 17.741 -1.070 1.00 85.88 194 LEU A N 1
ATOM 1526 C CA . LEU A 1 194 ? 11.863 18.998 -0.965 1.00 85.88 194 LEU A CA 1
ATOM 1527 C C . LEU A 1 194 ? 10.548 18.837 -0.194 1.00 85.88 194 LEU A C 1
ATOM 1529 O O . LEU A 1 194 ? 9.951 19.836 0.205 1.00 85.88 194 LEU A O 1
ATOM 1533 N N . ALA A 1 195 ? 10.070 17.602 -0.012 1.00 80.38 195 ALA A N 1
ATOM 1534 C CA . ALA A 1 195 ? 8.827 17.354 0.696 1.00 80.38 195 ALA A CA 1
ATOM 1535 C C . ALA A 1 195 ? 9.016 17.607 2.194 1.00 80.38 195 ALA A C 1
ATOM 1537 O O . ALA A 1 195 ? 9.990 17.168 2.805 1.00 80.38 195 ALA A O 1
ATOM 1538 N N . THR A 1 196 ? 8.029 18.259 2.808 1.00 77.19 196 THR A N 1
ATOM 1539 C CA . THR A 1 196 ? 7.896 18.185 4.266 1.00 77.19 196 THR A CA 1
ATOM 1540 C C . THR A 1 196 ? 7.564 16.736 4.627 1.00 77.19 196 THR A C 1
ATOM 1542 O O . THR A 1 196 ? 6.706 16.152 3.957 1.00 77.19 196 THR A O 1
ATOM 1545 N N . PRO A 1 197 ? 8.209 16.138 5.643 1.00 71.56 197 PRO A N 1
ATOM 1546 C CA . PRO A 1 197 ? 7.929 14.763 6.035 1.00 71.56 197 PRO A CA 1
ATOM 1547 C C . PRO A 1 197 ? 6.427 14.555 6.269 1.00 71.56 197 PRO A C 1
ATOM 1549 O O . PRO A 1 197 ? 5.833 15.179 7.146 1.00 71.56 197 PRO A O 1
ATOM 1552 N N . LEU A 1 198 ? 5.802 13.693 5.462 1.00 71.12 198 LEU A N 1
ATOM 1553 C CA . LEU A 1 198 ? 4.398 13.296 5.611 1.00 71.12 198 LEU A CA 1
ATOM 1554 C C . LEU A 1 198 ? 4.309 12.155 6.615 1.00 71.12 198 LEU A C 1
ATOM 1556 O O . LEU A 1 198 ? 4.006 11.019 6.267 1.00 71.12 198 LEU A O 1
ATOM 1560 N N . VAL A 1 199 ? 4.675 12.449 7.851 1.00 77.19 199 VAL A N 1
ATOM 1561 C CA . VAL A 1 199 ? 4.768 11.446 8.899 1.00 77.19 199 VAL A CA 1
ATOM 1562 C C . VAL A 1 199 ? 3.627 11.697 9.872 1.00 77.19 199 VAL A C 1
ATOM 1564 O O . VAL A 1 199 ? 3.618 12.761 10.492 1.00 77.19 199 VAL A O 1
ATOM 1567 N N . PRO A 1 200 ? 2.660 10.773 9.987 1.00 77.12 200 PRO A N 1
ATOM 1568 C CA . PRO A 1 200 ? 1.629 10.876 11.006 1.00 77.12 200 PRO A CA 1
ATOM 1569 C C . PRO A 1 200 ? 2.257 10.948 12.404 1.00 77.12 200 PRO A C 1
ATOM 1571 O O . PRO A 1 200 ? 3.221 10.243 12.704 1.00 77.12 200 PRO A O 1
ATOM 1574 N N . PHE A 1 201 ? 1.696 11.777 13.270 1.00 82.25 201 PHE A N 1
ATOM 1575 C CA . PHE A 1 201 ? 2.112 11.950 14.658 1.00 82.25 201 PHE A CA 1
ATOM 1576 C C . PHE A 1 201 ? 1.668 10.793 15.560 1.00 82.25 201 PHE A C 1
ATOM 1578 O O . PHE A 1 201 ? 2.375 10.442 16.505 1.00 82.25 201 PHE A O 1
ATOM 1585 N N . THR A 1 202 ? 0.497 10.205 15.296 1.00 89.94 202 THR A N 1
ATOM 1586 C CA . THR A 1 202 ? -0.100 9.182 16.183 1.00 89.94 202 THR A CA 1
ATOM 1587 C C . THR A 1 202 ? -0.021 7.761 15.633 1.00 89.94 202 THR A C 1
ATOM 1589 O O . THR A 1 202 ? 0.090 6.803 16.399 1.00 89.94 202 THR A O 1
ATOM 1592 N N . THR A 1 203 ? -0.063 7.604 14.311 1.00 94.31 203 THR A N 1
ATOM 1593 C CA . THR A 1 203 ? -0.034 6.289 13.659 1.00 94.31 203 THR A CA 1
ATOM 1594 C C . THR A 1 203 ? 1.373 5.693 13.715 1.00 94.31 203 THR A C 1
ATOM 1596 O O . THR A 1 203 ? 2.342 6.341 13.312 1.00 94.31 203 THR A O 1
ATOM 1599 N N . SER A 1 204 ? 1.500 4.430 14.146 1.00 95.25 204 SER A N 1
ATOM 1600 C CA . SER A 1 204 ? 2.794 3.734 14.148 1.00 95.25 204 SER A CA 1
ATOM 1601 C C . SER A 1 204 ? 3.284 3.541 12.715 1.00 95.25 204 SER A C 1
ATOM 1603 O O . SER A 1 204 ? 2.748 2.715 11.977 1.00 95.25 204 SER A O 1
ATOM 1605 N N . THR A 1 205 ? 4.287 4.313 12.302 1.00 95.75 205 THR A N 1
ATOM 1606 C CA . THR A 1 205 ? 4.751 4.337 10.910 1.00 95.75 205 THR A CA 1
ATOM 1607 C C . THR A 1 205 ? 6.094 3.629 10.774 1.00 95.75 205 THR A C 1
ATOM 1609 O O . THR A 1 205 ? 7.065 3.982 11.444 1.00 95.75 205 THR A O 1
ATOM 1612 N N . HIS A 1 206 ? 6.158 2.633 9.893 1.00 96.06 206 HIS A N 1
ATOM 1613 C CA . HIS A 1 206 ? 7.331 1.798 9.656 1.00 96.06 206 HIS A CA 1
ATOM 1614 C C . HIS A 1 206 ? 7.791 1.957 8.201 1.00 96.06 206 HIS A C 1
ATOM 1616 O O . HIS A 1 206 ? 7.056 1.672 7.257 1.00 96.06 206 HIS A O 1
ATOM 1622 N N . PHE A 1 207 ? 9.019 2.436 8.013 1.00 95.94 207 PHE A N 1
ATOM 1623 C CA . PHE A 1 207 ? 9.647 2.639 6.712 1.00 95.94 207 PHE A CA 1
ATOM 1624 C C . PHE A 1 207 ? 10.615 1.494 6.433 1.00 95.94 207 PHE A C 1
ATOM 1626 O O . PHE A 1 207 ? 11.682 1.421 7.033 1.00 95.94 207 PHE A O 1
ATOM 1633 N N . HIS A 1 208 ? 10.272 0.612 5.504 1.00 96.81 208 HIS A N 1
ATOM 1634 C CA . HIS A 1 208 ? 11.098 -0.517 5.092 1.00 96.81 208 HIS A CA 1
ATOM 1635 C C . HIS A 1 208 ? 11.879 -0.136 3.842 1.00 96.81 208 HIS A C 1
ATOM 1637 O O . HIS A 1 208 ? 11.303 0.098 2.778 1.00 96.81 208 HIS A O 1
ATOM 1643 N N . ARG A 1 209 ? 13.202 -0.062 3.963 1.00 96.25 209 ARG A N 1
ATOM 1644 C CA . ARG A 1 209 ? 14.078 0.419 2.896 1.00 96.25 209 ARG A CA 1
ATOM 1645 C C . ARG A 1 209 ? 15.167 -0.586 2.573 1.00 96.25 209 ARG A C 1
ATOM 1647 O O . ARG A 1 209 ? 15.797 -1.120 3.474 1.00 96.25 209 ARG A O 1
ATOM 1654 N N . VAL A 1 210 ? 15.457 -0.771 1.290 1.00 96.88 210 VAL A N 1
ATOM 1655 C CA . VAL A 1 210 ? 16.614 -1.548 0.831 1.00 96.88 210 VAL A CA 1
ATOM 1656 C C . VAL A 1 210 ? 17.850 -0.656 0.740 1.00 96.88 210 VAL A C 1
ATOM 1658 O O . VAL A 1 210 ? 17.820 0.430 0.157 1.00 96.88 210 VAL A O 1
ATOM 1661 N N . LYS A 1 211 ? 18.983 -1.116 1.280 1.00 95.94 211 LYS A N 1
ATOM 1662 C CA . LYS A 1 211 ? 20.242 -0.361 1.230 1.00 95.94 211 LYS A CA 1
ATOM 1663 C C . LYS A 1 211 ? 20.673 -0.061 -0.210 1.00 95.94 211 LYS A C 1
ATOM 1665 O O . LYS A 1 211 ? 20.973 -0.954 -1.007 1.00 95.94 211 LYS A O 1
ATOM 1670 N N . GLY A 1 212 ? 20.804 1.228 -0.513 1.00 94.81 212 GLY A N 1
ATOM 1671 C CA . GLY A 1 212 ? 21.194 1.720 -1.834 1.00 94.81 212 GLY A CA 1
ATOM 1672 C C . GLY A 1 212 ? 20.049 1.796 -2.845 1.00 94.81 212 GLY A C 1
ATOM 1673 O O . GLY A 1 212 ? 20.331 1.990 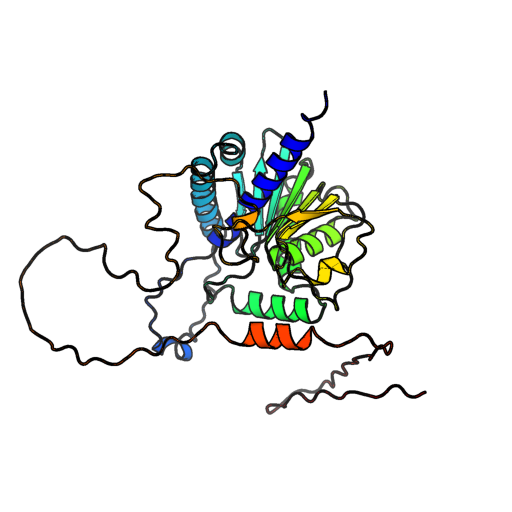-4.025 1.00 94.81 212 GLY A O 1
ATOM 1674 N N . ASP A 1 213 ? 18.795 1.640 -2.415 1.00 95.31 213 ASP A N 1
ATOM 1675 C CA . ASP A 1 213 ? 17.659 2.160 -3.172 1.00 95.31 213 ASP A CA 1
ATOM 1676 C C . ASP A 1 213 ? 17.728 3.696 -3.199 1.00 95.31 213 ASP A C 1
ATOM 1678 O O . ASP A 1 213 ? 17.817 4.353 -2.157 1.00 95.31 213 ASP A O 1
ATOM 1682 N N . TRP A 1 214 ? 17.748 4.257 -4.405 1.00 91.56 214 TRP A N 1
ATOM 1683 C CA . TRP A 1 214 ? 17.945 5.686 -4.635 1.00 91.56 214 TRP A CA 1
ATOM 1684 C C . TRP A 1 214 ? 16.651 6.482 -4.431 1.00 91.56 214 TRP A C 1
ATOM 1686 O O . TRP A 1 214 ? 16.709 7.633 -4.004 1.00 91.56 214 TRP A O 1
ATOM 1696 N N . ALA A 1 215 ? 15.487 5.880 -4.690 1.00 89.81 215 ALA A N 1
ATOM 1697 C CA . ALA A 1 215 ? 14.200 6.573 -4.616 1.00 89.81 215 ALA A CA 1
ATOM 1698 C C . ALA A 1 215 ? 13.781 6.888 -3.171 1.00 89.81 215 ALA A C 1
ATOM 1700 O O . ALA A 1 215 ? 13.031 7.830 -2.924 1.00 89.81 215 ALA A O 1
ATOM 1701 N N . SER A 1 216 ? 14.295 6.111 -2.221 1.00 89.19 216 SER A N 1
ATOM 1702 C CA . SER A 1 216 ? 14.078 6.278 -0.785 1.00 89.19 216 SER A CA 1
ATOM 1703 C C . SER A 1 216 ? 15.247 6.978 -0.080 1.00 89.19 216 SER A C 1
ATOM 1705 O O . SER A 1 216 ? 15.259 7.072 1.146 1.00 89.19 216 SER A O 1
ATOM 1707 N N . LEU A 1 217 ? 16.240 7.489 -0.824 1.00 87.25 217 LEU A N 1
ATOM 1708 C CA . LEU A 1 217 ? 17.448 8.101 -0.255 1.00 87.25 217 LEU A CA 1
ATOM 1709 C C . LEU A 1 217 ? 17.135 9.326 0.612 1.00 87.25 217 LEU A C 1
ATOM 1711 O O . LEU A 1 217 ? 17.777 9.528 1.639 1.00 87.25 217 LEU A O 1
ATOM 1715 N N . ALA A 1 218 ? 16.126 10.119 0.244 1.00 87.12 218 ALA A N 1
ATOM 1716 C CA . ALA A 1 218 ? 15.756 11.301 1.017 1.00 87.12 218 ALA A CA 1
ATOM 1717 C C . ALA A 1 218 ? 15.256 10.953 2.434 1.00 87.12 218 ALA A C 1
ATOM 1719 O O . ALA A 1 218 ? 15.394 11.783 3.327 1.00 87.12 218 ALA A O 1
ATOM 1720 N N . LEU A 1 219 ? 14.786 9.720 2.690 1.00 86.06 219 LEU A N 1
ATOM 1721 C CA . LEU A 1 219 ? 14.425 9.278 4.046 1.00 86.06 219 LEU A CA 1
ATOM 1722 C C . LEU A 1 219 ? 15.626 9.197 4.997 1.00 86.06 219 LEU A C 1
ATOM 1724 O O . LEU A 1 219 ? 15.431 9.305 6.199 1.00 86.06 219 LEU A O 1
ATOM 1728 N N . GLU A 1 220 ? 16.859 9.043 4.498 1.00 84.75 220 GLU A N 1
ATOM 1729 C CA . GLU A 1 220 ? 18.057 9.046 5.360 1.00 84.75 220 GLU A CA 1
ATOM 1730 C C . GLU A 1 220 ? 18.298 10.391 6.042 1.00 84.75 220 GLU A C 1
ATOM 1732 O O . GLU A 1 220 ? 18.980 10.459 7.060 1.00 84.75 220 GLU A O 1
ATOM 1737 N N . GLN A 1 221 ? 17.783 11.464 5.447 1.00 80.12 221 GLN A N 1
ATOM 1738 C CA . GLN A 1 221 ? 18.021 12.831 5.901 1.00 80.12 221 GLN A CA 1
ATOM 1739 C C . GLN A 1 221 ? 16.886 13.354 6.778 1.00 80.12 221 GLN A C 1
ATOM 1741 O O . GLN A 1 221 ? 17.014 14.426 7.366 1.00 80.12 221 GLN A O 1
ATOM 1746 N N . VAL A 1 222 ? 15.772 12.624 6.844 1.00 78.31 222 VAL A N 1
ATOM 1747 C CA . VAL A 1 222 ? 14.600 13.029 7.605 1.00 78.31 222 VAL A CA 1
ATOM 1748 C C . VAL A 1 222 ? 14.726 12.485 9.021 1.00 78.31 222 VAL A C 1
ATOM 1750 O O . VAL A 1 222 ? 14.669 11.278 9.244 1.00 78.31 222 VAL A O 1
ATOM 1753 N N . GLU A 1 223 ? 14.845 13.388 9.992 1.00 79.50 223 GLU A N 1
ATOM 1754 C CA . GLU A 1 223 ? 14.604 13.045 11.391 1.00 79.50 223 GLU A CA 1
ATOM 1755 C C . GLU A 1 223 ? 13.109 12.755 11.564 1.00 79.50 223 GLU A C 1
ATOM 1757 O O . GLU A 1 223 ? 12.270 13.657 11.575 1.00 79.50 223 GLU A O 1
ATOM 1762 N N . LEU A 1 224 ? 12.762 11.472 11.641 1.00 82.12 224 LEU A N 1
ATOM 1763 C CA . LEU A 1 224 ? 11.400 11.042 11.920 1.00 82.12 224 LEU A CA 1
ATOM 1764 C C . LEU A 1 224 ? 11.164 11.167 13.425 1.00 82.12 224 LEU A C 1
ATOM 1766 O O . LEU A 1 224 ? 11.614 10.327 14.200 1.00 82.12 224 LEU A O 1
ATOM 1770 N N . SER A 1 225 ? 10.446 12.209 13.844 1.00 78.06 225 SER A N 1
ATOM 1771 C CA . SER A 1 225 ? 9.992 12.336 15.235 1.00 78.06 225 SER A CA 1
ATOM 1772 C C . SER A 1 225 ? 9.040 11.202 15.632 1.00 78.06 225 SER A C 1
ATOM 1774 O O . SER A 1 225 ? 9.006 10.804 16.795 1.00 78.06 225 SER A O 1
ATOM 1776 N N . HIS A 1 226 ? 8.304 10.657 14.659 1.00 79.31 226 HIS A N 1
ATOM 1777 C CA . HIS A 1 226 ? 7.329 9.589 14.846 1.00 79.31 226 HIS A CA 1
ATOM 1778 C C . HIS A 1 226 ? 7.494 8.528 13.757 1.00 79.31 226 HIS A C 1
ATOM 1780 O O . HIS A 1 226 ? 7.033 8.680 12.638 1.00 79.31 226 HIS A O 1
ATOM 1786 N N . GLY A 1 227 ? 8.181 7.431 14.047 1.00 88.88 227 GLY A N 1
ATOM 1787 C CA . GLY A 1 227 ? 8.293 6.320 13.105 1.00 88.88 227 GLY A CA 1
ATOM 1788 C C . GLY A 1 227 ? 9.614 5.587 13.211 1.00 88.88 227 GLY A C 1
ATOM 1789 O O . GLY A 1 227 ? 10.535 6.010 13.906 1.00 88.88 227 GLY A O 1
ATOM 1790 N N . GLN A 1 228 ? 9.689 4.452 12.530 1.00 93.31 228 GLN A N 1
ATOM 1791 C CA . GLN A 1 228 ? 10.847 3.570 12.565 1.00 93.31 228 GLN A CA 1
ATOM 1792 C C . GLN A 1 228 ? 11.344 3.316 11.149 1.00 93.31 228 GLN A C 1
ATOM 1794 O O . GLN A 1 228 ? 10.563 2.939 10.277 1.00 93.31 228 GLN A O 1
ATOM 1799 N N . VAL A 1 229 ? 12.644 3.503 10.922 1.00 93.75 229 VAL A N 1
ATOM 1800 C CA . VAL A 1 229 ? 13.289 3.131 9.658 1.00 93.75 229 VAL A CA 1
ATOM 1801 C C . VAL A 1 229 ? 13.950 1.773 9.821 1.00 93.75 229 VAL A C 1
ATOM 1803 O O . VAL A 1 229 ? 14.884 1.610 10.603 1.00 93.75 229 VAL A O 1
ATOM 1806 N N . HIS A 1 230 ? 13.487 0.815 9.032 1.00 95.06 230 HIS A N 1
ATOM 1807 C CA . HIS A 1 230 ? 14.017 -0.535 8.937 1.00 95.06 230 HIS A CA 1
ATOM 1808 C C . HIS A 1 230 ? 14.872 -0.624 7.678 1.00 95.06 230 HIS A C 1
ATOM 1810 O O . HIS A 1 230 ? 14.354 -0.554 6.560 1.00 95.06 230 HIS A O 1
ATOM 1816 N N . LEU A 1 231 ? 16.188 -0.753 7.847 1.00 96.06 231 LEU A N 1
ATOM 1817 C CA . LEU A 1 231 ? 17.125 -0.888 6.734 1.00 96.06 231 LEU A CA 1
ATOM 1818 C C . LEU A 1 231 ? 17.405 -2.367 6.450 1.00 96.06 231 LEU A C 1
ATOM 1820 O O . LEU A 1 231 ? 17.984 -3.070 7.271 1.00 96.06 231 LEU A O 1
ATOM 1824 N N . HIS A 1 232 ? 17.038 -2.810 5.254 1.00 96.06 232 HIS A N 1
ATOM 1825 C CA . HIS A 1 232 ? 17.175 -4.179 4.773 1.00 96.06 232 HIS A CA 1
ATOM 1826 C C . HIS A 1 232 ? 18.379 -4.310 3.847 1.00 96.06 232 HIS A C 1
ATOM 1828 O O . HIS A 1 232 ? 18.643 -3.452 2.992 1.00 96.06 232 HIS A O 1
ATOM 1834 N N . SER A 1 233 ? 19.103 -5.416 3.989 1.00 97.38 233 SER A N 1
ATOM 1835 C CA . SER A 1 233 ? 20.124 -5.809 3.020 1.00 97.38 233 SER A CA 1
ATOM 1836 C C . SER A 1 233 ? 19.457 -6.224 1.702 1.00 97.38 233 SER A C 1
ATOM 1838 O O . SER A 1 233 ? 18.457 -6.941 1.737 1.00 97.38 233 SER A O 1
ATOM 1840 N N . PRO A 1 234 ? 19.982 -5.808 0.534 1.00 97.56 234 PRO A N 1
ATOM 1841 C CA . PRO A 1 234 ? 19.463 -6.271 -0.746 1.00 97.56 234 PRO A CA 1
ATOM 1842 C C . PRO A 1 234 ? 19.626 -7.789 -0.869 1.00 97.56 234 PRO A C 1
ATOM 1844 O O . PRO A 1 234 ? 20.705 -8.315 -0.600 1.00 97.56 234 PRO A O 1
ATOM 1847 N N . LYS A 1 235 ? 18.582 -8.486 -1.320 1.00 96.56 235 LYS A N 1
ATOM 1848 C CA . LYS A 1 235 ? 18.675 -9.896 -1.711 1.00 96.56 235 LYS A CA 1
ATOM 1849 C C . LYS A 1 235 ? 19.500 -10.015 -2.987 1.00 96.56 235 LYS A C 1
ATOM 1851 O O . LYS A 1 235 ? 19.189 -9.365 -3.981 1.00 96.56 235 LYS A O 1
ATOM 1856 N N . GLU A 1 236 ? 20.506 -10.884 -2.980 1.00 96.38 236 GLU A N 1
ATOM 1857 C CA . GLU A 1 236 ? 21.413 -11.079 -4.121 1.00 96.38 236 GLU A CA 1
ATOM 1858 C C . GLU A 1 236 ? 20.689 -11.552 -5.390 1.00 96.38 236 GLU A C 1
ATOM 1860 O O . GLU A 1 236 ? 21.069 -11.185 -6.499 1.00 96.38 236 GLU A O 1
ATOM 1865 N N . SER A 1 237 ? 19.607 -12.319 -5.233 1.00 94.75 237 SER A N 1
ATOM 1866 C CA . SER A 1 237 ? 18.797 -12.835 -6.341 1.00 94.75 237 SER A CA 1
ATOM 1867 C C . SER A 1 237 ? 17.879 -11.795 -6.991 1.00 94.75 237 SER A C 1
ATOM 1869 O O . SER A 1 237 ? 17.238 -12.094 -7.998 1.00 94.75 237 SER A O 1
ATOM 1871 N N . VAL A 1 238 ? 17.781 -10.585 -6.432 1.00 95.44 238 VAL A N 1
ATOM 1872 C CA . VAL A 1 238 ? 16.869 -9.542 -6.909 1.00 95.44 238 VAL A CA 1
ATOM 1873 C C . VAL A 1 238 ? 17.690 -8.387 -7.502 1.00 95.44 238 VAL A C 1
ATOM 1875 O O . VAL A 1 238 ? 18.351 -7.661 -6.758 1.00 95.44 238 VAL A O 1
ATOM 1878 N N . PRO A 1 239 ? 17.655 -8.180 -8.833 1.00 93.38 239 PRO A N 1
ATOM 1879 C CA . PRO A 1 239 ? 18.605 -7.301 -9.522 1.00 93.38 239 PRO A CA 1
ATOM 1880 C C . PRO A 1 239 ? 18.381 -5.808 -9.253 1.00 93.38 239 PRO A C 1
ATOM 1882 O O . PRO A 1 239 ? 19.331 -5.027 -9.221 1.00 93.38 239 PRO A O 1
ATOM 1885 N N . ASP A 1 240 ? 17.127 -5.394 -9.086 1.00 95.38 240 ASP A N 1
ATOM 1886 C CA . ASP A 1 240 ? 16.760 -4.008 -8.804 1.00 95.38 240 ASP A CA 1
ATOM 1887 C C . ASP A 1 240 ? 16.531 -3.839 -7.299 1.00 95.38 240 ASP A C 1
ATOM 1889 O O . ASP A 1 240 ? 15.889 -4.673 -6.673 1.00 95.38 240 ASP A O 1
ATOM 1893 N N . LYS A 1 241 ? 17.049 -2.772 -6.691 1.00 96.12 241 LYS A N 1
ATOM 1894 C CA . LYS A 1 241 ? 16.905 -2.509 -5.250 1.00 96.12 241 LYS A CA 1
ATOM 1895 C C . LYS A 1 241 ? 15.557 -1.903 -4.884 1.00 96.12 241 LYS A C 1
ATOM 1897 O O . LYS A 1 241 ? 15.146 -2.008 -3.733 1.00 96.12 241 LYS A O 1
ATOM 1902 N N . HIS A 1 242 ? 14.874 -1.283 -5.845 1.00 95.75 242 HIS A N 1
ATOM 1903 C CA . HIS A 1 242 ? 13.627 -0.577 -5.587 1.00 95.75 242 HIS A CA 1
ATOM 1904 C C . HIS A 1 242 ? 12.411 -1.511 -5.556 1.00 95.75 242 HIS A C 1
ATOM 1906 O O . HIS A 1 242 ? 11.371 -1.135 -5.026 1.00 95.75 242 HIS A O 1
ATOM 1912 N N . VAL A 1 243 ? 12.507 -2.742 -6.068 1.00 95.94 243 VAL A N 1
ATOM 1913 C CA . VAL A 1 243 ? 11.349 -3.647 -6.179 1.00 95.94 243 VAL A CA 1
ATOM 1914 C C . VAL A 1 243 ? 10.918 -4.247 -4.839 1.00 95.94 243 VAL A C 1
ATOM 1916 O O . VAL A 1 243 ? 11.726 -4.498 -3.947 1.00 95.94 243 VAL A O 1
ATOM 1919 N N . LEU A 1 244 ? 9.624 -4.549 -4.728 1.00 96.31 244 LEU A N 1
ATOM 1920 C CA . LEU A 1 244 ? 9.002 -5.106 -3.522 1.00 96.31 244 LEU A CA 1
ATOM 1921 C C . LEU A 1 244 ? 9.513 -6.515 -3.152 1.00 96.31 244 LEU A C 1
ATOM 1923 O O . LEU A 1 244 ? 9.424 -6.913 -1.995 1.00 96.31 244 LEU A O 1
ATOM 1927 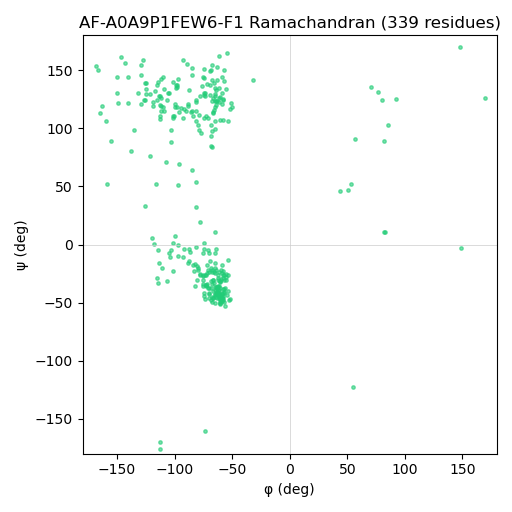N N . LEU A 1 245 ? 10.101 -7.257 -4.105 1.00 96.56 245 LEU A N 1
ATOM 1928 C CA . LEU A 1 245 ? 10.610 -8.628 -3.910 1.00 96.56 245 LEU A CA 1
ATOM 1929 C C . LEU A 1 245 ? 11.630 -8.758 -2.759 1.00 96.56 245 LEU A C 1
ATOM 1931 O O . LEU A 1 245 ? 11.761 -9.832 -2.165 1.00 96.56 245 LEU A O 1
ATOM 1935 N N . HIS A 1 246 ? 12.332 -7.677 -2.405 1.00 96.88 246 HIS A N 1
ATOM 1936 C CA . HIS A 1 246 ? 13.251 -7.659 -1.260 1.00 96.88 246 HIS A CA 1
ATOM 1937 C C . HIS A 1 246 ? 12.557 -7.908 0.081 1.00 96.88 246 HIS A C 1
ATOM 1939 O O . HIS A 1 246 ? 13.177 -8.469 0.975 1.00 96.88 246 HIS A O 1
ATOM 1945 N N . PHE A 1 247 ? 11.272 -7.583 0.200 1.00 97.06 247 PHE A N 1
ATOM 1946 C CA . PHE A 1 247 ? 10.514 -7.682 1.452 1.00 97.06 247 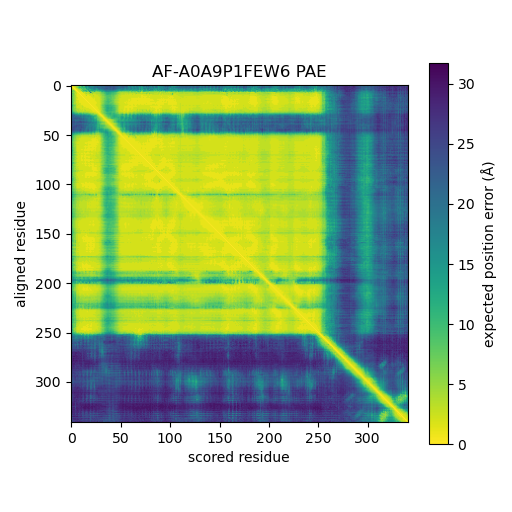PHE A CA 1
ATOM 1947 C C . PHE A 1 247 ? 9.564 -8.879 1.498 1.00 97.06 247 PHE A C 1
ATOM 1949 O O . PHE A 1 247 ? 9.018 -9.193 2.548 1.00 97.06 247 PHE A O 1
ATOM 1956 N N . LEU A 1 248 ? 9.352 -9.550 0.364 1.00 96.75 248 LEU A N 1
ATOM 1957 C CA . LEU A 1 248 ? 8.472 -10.712 0.313 1.00 96.75 248 LEU A CA 1
ATOM 1958 C C . LEU A 1 248 ? 9.150 -11.934 0.948 1.00 96.75 248 LEU A C 1
ATOM 1960 O O . LEU A 1 248 ? 10.352 -12.135 0.728 1.00 96.75 248 LEU A O 1
ATOM 1964 N N . PRO A 1 249 ? 8.402 -12.790 1.661 1.00 95.88 249 PRO A N 1
ATOM 1965 C CA . PRO A 1 249 ? 8.930 -14.064 2.123 1.00 95.88 249 PRO A CA 1
ATOM 1966 C C . PRO A 1 249 ? 9.334 -14.947 0.939 1.00 95.88 249 PRO A C 1
ATOM 1968 O O . PRO A 1 249 ? 8.930 -14.725 -0.211 1.00 95.88 249 PRO A O 1
ATOM 1971 N N . LYS A 1 250 ? 10.153 -15.967 1.209 1.00 93.69 250 LYS A N 1
ATOM 1972 C CA . LYS A 1 250 ? 10.523 -16.948 0.184 1.00 93.69 250 LYS A CA 1
ATOM 1973 C C . LYS A 1 250 ? 9.252 -17.657 -0.302 1.00 93.69 250 LYS A C 1
ATOM 1975 O O . LYS A 1 250 ? 8.493 -18.189 0.507 1.00 93.69 250 LYS A O 1
ATOM 1980 N N . LYS A 1 251 ? 9.019 -17.655 -1.617 1.00 92.75 251 LYS A N 1
ATOM 1981 C CA . LYS A 1 251 ? 7.949 -18.457 -2.224 1.00 92.75 251 LYS A CA 1
ATOM 1982 C C . LYS A 1 251 ? 8.283 -19.940 -2.087 1.00 92.75 251 LYS A C 1
ATOM 1984 O O . LYS A 1 251 ? 9.459 -20.299 -2.015 1.00 92.75 251 LYS A O 1
ATOM 1989 N N . VAL A 1 252 ? 7.268 -20.800 -2.092 1.00 87.94 252 VAL A N 1
ATOM 1990 C CA . VAL A 1 252 ? 7.509 -22.230 -2.334 1.00 87.94 252 VAL A CA 1
ATOM 1991 C C . VAL A 1 252 ? 8.194 -22.348 -3.688 1.00 87.94 252 VAL A C 1
ATOM 1993 O O . VAL A 1 252 ? 7.694 -21.816 -4.682 1.00 87.94 252 VAL A O 1
ATOM 1996 N N . ASP A 1 253 ? 9.355 -22.998 -3.707 1.00 77.00 253 ASP A N 1
ATOM 1997 C CA . ASP A 1 253 ? 10.050 -23.336 -4.940 1.00 77.00 253 ASP A CA 1
ATOM 1998 C C . ASP A 1 253 ? 9.192 -24.385 -5.659 1.00 77.00 253 ASP A C 1
ATOM 2000 O O . ASP A 1 253 ? 9.384 -25.589 -5.499 1.00 77.00 253 ASP A O 1
ATOM 2004 N N . ASN A 1 254 ? 8.187 -23.943 -6.413 1.00 59.41 254 ASN A N 1
ATOM 2005 C CA . ASN A 1 254 ? 7.542 -24.808 -7.385 1.00 59.41 254 ASN A CA 1
ATOM 2006 C C . ASN A 1 254 ? 8.600 -25.053 -8.459 1.00 59.41 254 ASN A C 1
ATOM 2008 O O . ASN A 1 254 ? 8.824 -24.198 -9.317 1.00 59.41 254 ASN A O 1
ATOM 2012 N N . ALA A 1 255 ? 9.284 -26.193 -8.358 1.00 50.75 255 ALA A N 1
ATOM 2013 C CA . ALA A 1 255 ? 10.359 -26.606 -9.257 1.00 50.75 255 ALA A CA 1
ATOM 2014 C C . ALA A 1 255 ? 9.952 -26.587 -10.748 1.00 50.75 255 ALA A C 1
ATOM 2016 O O . ALA A 1 255 ? 10.826 -26.581 -11.607 1.00 50.75 255 ALA A O 1
ATOM 2017 N N . ASP A 1 256 ? 8.652 -26.481 -11.041 1.00 54.38 256 ASP A N 1
ATOM 2018 C CA . ASP A 1 256 ? 8.092 -26.527 -12.390 1.00 54.38 256 ASP A CA 1
ATOM 2019 C C . ASP A 1 256 ? 7.635 -25.162 -12.955 1.00 54.38 256 ASP A C 1
ATOM 2021 O O . ASP A 1 256 ? 7.326 -25.081 -14.139 1.00 54.38 256 ASP A O 1
ATOM 2025 N N . ASP A 1 257 ? 7.620 -24.071 -12.169 1.00 49.41 257 ASP A N 1
ATOM 2026 C CA . ASP A 1 257 ? 6.922 -22.820 -12.556 1.00 49.41 257 ASP A CA 1
ATOM 2027 C C . ASP A 1 257 ? 7.816 -21.565 -12.676 1.00 49.41 257 ASP A C 1
ATOM 2029 O O . ASP A 1 257 ? 7.333 -20.460 -12.955 1.00 49.41 257 ASP A O 1
ATOM 2033 N N . GLN A 1 258 ? 9.142 -21.700 -12.538 1.00 46.25 258 GLN A N 1
ATOM 2034 C CA . GLN A 1 258 ? 10.074 -20.574 -12.750 1.00 46.25 258 GLN A CA 1
ATOM 2035 C C . GLN A 1 258 ? 10.107 -20.055 -14.202 1.00 46.25 258 GLN A C 1
ATOM 2037 O O . GLN A 1 258 ? 10.692 -19.004 -14.460 1.00 46.25 258 GLN A O 1
ATOM 2042 N N . SER A 1 259 ? 9.436 -20.726 -15.142 1.00 45.00 259 SER A N 1
ATOM 2043 C CA . SER A 1 259 ? 9.425 -20.344 -16.556 1.00 45.00 259 SER A CA 1
ATOM 2044 C C . SER A 1 259 ? 8.458 -19.206 -16.917 1.00 45.00 259 SER A C 1
ATOM 2046 O O . SER A 1 259 ? 8.632 -18.624 -17.984 1.00 45.00 259 SER A O 1
ATOM 2048 N N . CYS A 1 260 ? 7.447 -18.863 -16.104 1.00 42.62 260 CYS A N 1
ATOM 2049 C CA . CYS A 1 260 ? 6.367 -17.978 -16.588 1.00 42.62 260 CYS A CA 1
ATOM 2050 C C . CYS A 1 260 ? 6.270 -16.587 -15.945 1.00 42.62 260 CYS A C 1
ATOM 2052 O O . CYS A 1 260 ? 5.605 -15.724 -16.511 1.00 42.62 260 CYS A O 1
ATOM 2054 N N . CYS A 1 261 ? 6.905 -16.325 -14.796 1.00 43.50 261 CYS A N 1
ATOM 2055 C CA . CYS A 1 261 ? 6.728 -15.043 -14.085 1.00 43.50 261 CYS A CA 1
ATOM 2056 C C . CYS A 1 261 ? 7.985 -14.157 -14.016 1.00 43.50 261 CYS A C 1
ATOM 2058 O O . CYS A 1 261 ? 7.897 -13.036 -13.524 1.00 43.50 261 CYS A O 1
ATOM 2060 N N . LEU A 1 262 ? 9.143 -14.623 -14.504 1.00 42.75 262 LEU A N 1
ATOM 2061 C CA . LEU A 1 262 ? 10.387 -13.833 -14.537 1.00 42.75 262 LEU A CA 1
ATOM 2062 C C . LEU A 1 262 ? 10.713 -13.246 -15.921 1.00 42.75 262 LEU A C 1
ATOM 2064 O O . LEU A 1 262 ? 11.700 -12.529 -16.064 1.00 42.75 262 LEU A O 1
ATOM 2068 N N . SER A 1 263 ? 9.855 -13.474 -16.918 1.00 39.34 263 SER A N 1
ATOM 2069 C CA . SER A 1 263 ? 9.966 -12.901 -18.262 1.00 39.34 263 SER A CA 1
ATOM 2070 C C . SER A 1 263 ? 8.793 -11.973 -18.595 1.00 39.34 263 SER A C 1
ATOM 2072 O O . SER A 1 263 ? 8.193 -12.069 -19.661 1.00 39.34 263 SER A O 1
ATOM 2074 N N . GLU A 1 264 ? 8.491 -10.996 -17.737 1.00 45.62 264 GLU A N 1
ATOM 2075 C CA . GLU A 1 264 ? 7.884 -9.742 -18.217 1.00 45.62 264 GLU A CA 1
ATOM 2076 C C . GLU A 1 264 ? 8.973 -8.804 -18.766 1.00 45.62 264 GLU A C 1
ATOM 2078 O O . GLU A 1 264 ? 9.106 -7.646 -18.384 1.00 45.62 264 GLU A O 1
ATOM 2083 N N . SER A 1 265 ? 9.771 -9.316 -19.704 1.00 47.81 265 SER A N 1
ATOM 2084 C CA . SER A 1 265 ? 10.451 -8.514 -20.716 1.00 47.81 265 SER A CA 1
ATOM 2085 C C . SER A 1 265 ? 10.910 -9.427 -21.852 1.00 47.81 265 SER A C 1
ATOM 2087 O O . SER A 1 265 ? 11.773 -10.274 -21.640 1.00 47.81 265 SER A O 1
ATOM 2089 N N . VAL A 1 266 ? 10.385 -9.137 -23.047 1.00 46.12 266 VAL A N 1
ATOM 2090 C CA . VAL A 1 266 ? 10.757 -9.655 -24.376 1.00 46.12 266 VAL A CA 1
ATOM 2091 C C . VAL A 1 266 ? 10.089 -10.985 -24.776 1.00 46.12 266 VAL A C 1
ATOM 2093 O O . VAL A 1 266 ? 10.477 -12.057 -24.339 1.00 46.12 266 VAL A O 1
ATOM 2096 N N . ASP A 1 267 ? 9.079 -10.840 -25.643 1.00 42.69 267 ASP A N 1
ATOM 2097 C CA . ASP A 1 267 ? 8.510 -11.807 -26.594 1.00 42.69 267 ASP A CA 1
ATOM 2098 C C . ASP A 1 267 ? 7.980 -13.156 -26.079 1.00 42.69 267 ASP A C 1
ATOM 2100 O O . ASP A 1 267 ? 8.652 -14.178 -26.124 1.00 42.69 267 ASP A O 1
ATOM 2104 N N . ASN A 1 268 ? 6.685 -13.176 -25.738 1.00 34.06 268 ASN A N 1
ATOM 2105 C CA . ASN A 1 268 ? 5.873 -14.396 -25.713 1.00 34.06 268 ASN A CA 1
ATOM 2106 C C . ASN A 1 268 ? 4.974 -14.416 -26.963 1.00 34.06 268 ASN A C 1
ATOM 2108 O O . ASN A 1 268 ? 3.851 -13.904 -26.953 1.00 34.06 268 ASN A O 1
ATOM 2112 N N . ARG A 1 269 ? 5.496 -14.969 -28.063 1.00 39.62 269 ARG A N 1
ATOM 2113 C CA . ARG A 1 269 ? 4.684 -15.558 -29.134 1.00 39.62 269 ARG A CA 1
ATOM 2114 C C . ARG A 1 269 ? 4.623 -17.065 -28.884 1.00 39.62 269 ARG A C 1
ATOM 2116 O O . ARG A 1 269 ? 5.607 -17.661 -28.472 1.00 39.62 269 ARG A O 1
ATOM 2123 N N . ASP A 1 270 ? 3.457 -17.626 -29.172 1.00 37.38 270 ASP A N 1
ATOM 2124 C CA . ASP A 1 270 ? 3.195 -19.054 -29.361 1.00 37.38 270 ASP A CA 1
ATOM 2125 C C . ASP A 1 270 ? 2.992 -19.911 -28.108 1.00 37.38 270 ASP A C 1
ATOM 2127 O O . ASP A 1 270 ? 3.887 -20.588 -27.617 1.00 37.38 270 ASP A O 1
ATOM 2131 N N . CYS A 1 271 ? 1.730 -19.984 -27.670 1.00 31.95 271 CYS A N 1
ATOM 2132 C CA . CYS A 1 271 ? 1.188 -21.197 -27.052 1.00 31.95 271 CYS A CA 1
ATOM 2133 C C . CYS A 1 271 ? -0.349 -21.248 -27.114 1.00 31.95 271 CYS A C 1
ATOM 2135 O O . CYS A 1 271 ? -0.997 -21.454 -26.101 1.00 31.95 271 CYS A O 1
ATOM 2137 N N . LEU A 1 272 ? -0.946 -21.066 -28.300 1.00 34.25 272 LEU A N 1
ATOM 2138 C CA . LEU A 1 272 ? -2.314 -21.520 -28.602 1.00 34.25 272 LEU A CA 1
ATOM 2139 C C . LEU A 1 272 ? -2.479 -21.723 -30.120 1.00 34.25 272 LEU A C 1
ATOM 2141 O O . LEU A 1 272 ? -2.900 -20.811 -30.822 1.00 34.25 272 LEU A O 1
ATOM 2145 N N . SER A 1 273 ? -2.178 -22.916 -30.639 1.00 32.50 273 SER A N 1
ATOM 2146 C CA . SER A 1 273 ? -2.950 -23.487 -31.755 1.00 32.50 273 SER A CA 1
ATOM 2147 C C . SER A 1 273 ? -2.665 -24.981 -31.913 1.00 32.50 273 SER A C 1
ATOM 2149 O O . SER A 1 273 ? -1.579 -25.407 -32.291 1.00 32.50 273 SER A O 1
ATOM 2151 N N . SER A 1 274 ? -3.674 -25.798 -31.641 1.00 29.80 274 SER A N 1
ATOM 2152 C CA . SER A 1 274 ? -3.727 -27.184 -32.094 1.00 29.80 274 SER A CA 1
ATOM 2153 C C . SER A 1 274 ? -5.140 -27.478 -32.581 1.00 29.80 274 SER A C 1
ATOM 2155 O O . SER A 1 274 ? -5.949 -28.074 -31.885 1.00 29.80 274 SER A O 1
ATOM 2157 N N . THR A 1 275 ? -5.412 -27.059 -33.817 1.00 30.27 275 THR A N 1
ATOM 2158 C CA . THR A 1 275 ? -6.279 -27.801 -34.741 1.00 30.27 275 THR A CA 1
ATOM 2159 C C . THR A 1 275 ? -5.824 -27.532 -36.174 1.00 30.27 275 THR A C 1
ATOM 2161 O O . THR A 1 275 ? -5.566 -26.401 -36.570 1.00 30.27 275 THR A O 1
ATOM 2164 N N . SER A 1 276 ? -5.664 -28.631 -36.897 1.00 33.47 276 SER A N 1
ATOM 2165 C CA . SER A 1 276 ? -5.015 -28.851 -38.189 1.00 33.47 276 SER A CA 1
ATOM 2166 C C . SER A 1 276 ? -5.709 -28.232 -39.413 1.00 33.47 276 SER A C 1
ATOM 2168 O O . SER A 1 276 ? -6.936 -28.251 -39.460 1.00 33.47 276 SER A O 1
ATOM 2170 N N . ILE A 1 277 ? -4.934 -27.862 -40.452 1.00 32.25 277 ILE A N 1
ATOM 2171 C CA . ILE A 1 277 ? -4.889 -28.486 -41.808 1.00 32.25 277 ILE A CA 1
ATOM 2172 C C . ILE A 1 277 ? -4.057 -27.611 -42.799 1.00 32.25 277 ILE A C 1
ATOM 2174 O O . ILE A 1 277 ? -4.371 -26.446 -43.010 1.00 32.25 277 ILE A O 1
ATOM 2178 N N . SER A 1 278 ? -3.059 -28.254 -43.441 1.00 30.61 278 SER A N 1
ATOM 2179 C CA . SER A 1 278 ? -2.331 -27.960 -44.713 1.00 30.61 278 SER A CA 1
ATOM 2180 C C . SER A 1 278 ? -1.230 -26.861 -44.836 1.00 30.61 278 SER A C 1
ATOM 2182 O O . SER A 1 278 ? -1.480 -25.704 -44.515 1.00 30.61 278 SER A O 1
ATOM 2184 N N . PRO A 1 279 ? -0.043 -27.187 -45.424 1.00 35.72 279 PRO A N 1
ATOM 2185 C CA . PRO A 1 279 ? 1.026 -26.248 -45.840 1.00 35.72 279 PRO A CA 1
ATOM 2186 C C . PRO A 1 279 ? 1.215 -26.181 -47.388 1.00 35.72 279 PRO A C 1
ATOM 2188 O O . PRO A 1 279 ? 0.560 -26.946 -48.098 1.00 35.72 279 PRO A O 1
ATOM 2191 N N . PRO A 1 280 ? 2.208 -25.441 -47.943 1.00 45.41 280 PRO A N 1
ATOM 2192 C CA . PRO A 1 280 ? 2.776 -24.152 -47.525 1.00 45.41 280 PRO A CA 1
ATOM 2193 C C . PRO A 1 280 ? 2.794 -23.098 -48.665 1.00 45.41 280 PRO A C 1
ATOM 2195 O O . PRO A 1 280 ? 2.862 -23.429 -49.847 1.00 45.41 280 PRO A O 1
ATOM 2198 N N . ALA A 1 281 ? 2.862 -21.815 -48.298 1.00 30.62 281 ALA A N 1
ATOM 2199 C CA . ALA A 1 281 ? 3.414 -20.763 -49.152 1.00 30.62 281 ALA A CA 1
ATOM 2200 C C . ALA A 1 281 ? 4.629 -20.152 -48.441 1.00 30.62 281 ALA A C 1
ATOM 2202 O O . ALA A 1 281 ? 4.548 -19.722 -47.292 1.00 30.62 281 ALA A O 1
ATOM 2203 N N . THR A 1 282 ? 5.766 -20.192 -49.124 1.00 33.94 282 THR A N 1
ATOM 2204 C CA . THR A 1 282 ? 7.078 -19.696 -48.710 1.00 33.94 282 THR A CA 1
ATOM 2205 C C . THR A 1 282 ? 7.116 -18.170 -48.763 1.00 33.94 282 THR A C 1
ATOM 2207 O O . THR A 1 282 ? 6.803 -17.586 -49.799 1.00 33.94 282 THR A O 1
ATOM 2210 N N . CYS A 1 283 ? 7.568 -17.516 -47.692 1.00 30.83 283 CYS A N 1
ATOM 2211 C CA . CYS A 1 283 ? 8.031 -16.128 -47.732 1.00 30.83 283 CYS A CA 1
ATOM 2212 C C . CYS A 1 283 ? 9.379 -16.021 -47.011 1.00 30.83 283 CYS A C 1
ATOM 2214 O O . CYS A 1 283 ? 9.548 -16.550 -45.915 1.00 30.83 283 CYS A O 1
ATOM 2216 N N . GLN A 1 284 ? 10.331 -15.385 -47.695 1.00 30.81 284 GLN A N 1
ATOM 2217 C CA . GLN A 1 284 ? 11.686 -15.084 -47.243 1.00 30.81 284 GLN A CA 1
ATOM 2218 C C . GLN A 1 284 ? 11.672 -14.055 -46.106 1.00 30.81 284 GLN A C 1
ATOM 2220 O O . GLN A 1 284 ? 10.904 -13.096 -46.145 1.00 30.81 284 GLN A O 1
ATOM 2225 N N . GLU A 1 285 ? 12.560 -14.243 -45.132 1.00 31.61 285 GLU A N 1
ATOM 2226 C CA . GLU A 1 285 ? 12.891 -13.245 -44.117 1.00 31.61 285 GLU A CA 1
ATOM 2227 C C . GLU A 1 285 ? 14.025 -12.348 -44.627 1.00 31.61 285 GLU A C 1
ATOM 2229 O O . GLU A 1 285 ? 15.132 -12.829 -44.875 1.00 31.61 285 GLU A O 1
ATOM 2234 N N . ASP A 1 286 ? 13.764 -11.044 -44.738 1.00 32.75 286 ASP A N 1
ATOM 2235 C CA . ASP A 1 286 ? 14.811 -10.026 -44.804 1.00 32.75 286 ASP A CA 1
ATOM 2236 C C . ASP A 1 286 ? 15.107 -9.527 -43.387 1.00 32.75 286 ASP A C 1
ATOM 2238 O O . ASP A 1 286 ? 14.257 -8.961 -42.691 1.00 32.75 286 ASP A O 1
ATOM 2242 N N . GLY A 1 287 ? 16.342 -9.767 -42.950 1.00 37.31 287 GLY A N 1
ATOM 2243 C CA . GLY A 1 287 ? 16.850 -9.355 -41.652 1.00 37.31 287 GLY A CA 1
ATOM 2244 C C . GLY A 1 287 ? 16.983 -7.838 -41.543 1.00 37.31 287 GLY A C 1
ATOM 2245 O O . GLY A 1 287 ? 17.729 -7.207 -42.291 1.00 37.31 287 GLY A O 1
ATOM 2246 N N . SER A 1 288 ? 16.330 -7.256 -40.539 1.00 32.03 288 SER A N 1
ATOM 2247 C CA . SER A 1 288 ? 16.657 -5.917 -40.048 1.00 32.03 288 SER A CA 1
ATOM 2248 C C . SER A 1 288 ? 16.912 -5.970 -38.544 1.00 32.03 288 SER A C 1
ATOM 2250 O O . SER A 1 288 ? 16.122 -6.490 -37.757 1.00 32.03 288 SER A O 1
ATOM 2252 N N . ALA A 1 289 ? 18.090 -5.486 -38.156 1.00 34.53 289 ALA A N 1
ATOM 2253 C CA . ALA A 1 289 ? 18.549 -5.449 -36.780 1.00 34.53 289 ALA A CA 1
ATOM 2254 C C . ALA A 1 289 ? 17.680 -4.485 -35.960 1.00 34.53 289 ALA A C 1
ATOM 2256 O O . ALA A 1 289 ? 17.718 -3.271 -36.157 1.00 34.53 289 ALA A O 1
ATOM 2257 N N . ILE A 1 290 ? 16.916 -5.028 -35.011 1.00 32.22 290 ILE A N 1
ATOM 2258 C CA . ILE A 1 290 ? 16.180 -4.235 -34.028 1.00 32.22 290 ILE A CA 1
ATOM 2259 C C . ILE A 1 290 ? 17.183 -3.687 -33.010 1.00 32.22 290 ILE A C 1
ATOM 2261 O O . ILE A 1 290 ? 17.747 -4.410 -32.186 1.00 32.22 290 ILE A O 1
ATOM 2265 N N . GLN A 1 291 ? 17.405 -2.378 -33.077 1.00 29.44 291 GLN A N 1
ATOM 2266 C CA . GLN A 1 291 ? 18.169 -1.625 -32.094 1.00 29.44 291 GLN A CA 1
ATOM 2267 C C . GLN A 1 291 ? 17.387 -1.629 -30.769 1.00 29.44 291 GLN A C 1
ATOM 2269 O O . GLN A 1 291 ? 16.288 -1.082 -30.676 1.00 29.44 291 GLN A O 1
ATOM 2274 N N . LYS A 1 292 ? 17.936 -2.283 -29.737 1.00 30.69 292 LYS A N 1
ATOM 2275 C CA . LYS A 1 292 ? 17.366 -2.284 -28.381 1.00 30.69 292 LYS A CA 1
ATOM 2276 C C . LYS A 1 292 ? 17.321 -0.850 -27.852 1.00 30.69 292 LYS A C 1
ATOM 2278 O O . LYS A 1 292 ? 18.352 -0.287 -27.493 1.00 30.69 292 LYS A O 1
ATOM 2283 N N . VAL A 1 293 ? 16.126 -0.271 -27.776 1.00 28.36 293 VAL A N 1
ATOM 2284 C CA . VAL A 1 293 ? 15.896 0.993 -27.072 1.00 28.36 293 VAL A CA 1
ATOM 2285 C C . VAL A 1 293 ? 16.024 0.710 -25.574 1.00 28.36 293 VAL A C 1
ATOM 2287 O O . VAL A 1 293 ? 15.206 0.007 -24.983 1.00 28.36 293 VAL A O 1
ATOM 2290 N N . SER A 1 294 ? 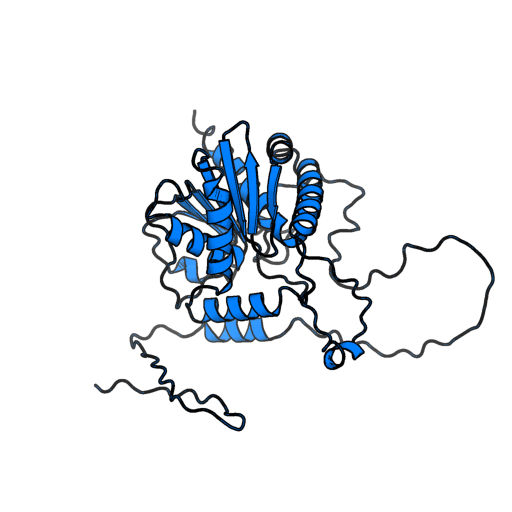17.104 1.198 -24.967 1.00 38.69 294 SER A N 1
ATOM 2291 C CA . SER A 1 294 ? 17.321 1.135 -23.522 1.00 38.69 294 SER A CA 1
ATOM 2292 C C . SER A 1 294 ? 16.255 1.938 -22.770 1.00 38.69 294 SER A C 1
ATOM 2294 O O . SER A 1 294 ? 15.723 2.911 -23.302 1.00 38.69 294 SER A O 1
ATOM 2296 N N . LYS A 1 295 ? 15.986 1.530 -21.520 1.00 38.16 295 LYS A N 1
ATOM 2297 C CA . LYS A 1 295 ? 15.077 2.159 -20.540 1.00 38.16 295 LYS A CA 1
ATOM 2298 C C . LYS A 1 295 ? 15.014 3.694 -20.679 1.00 38.16 295 LYS A C 1
ATOM 2300 O O . LYS A 1 295 ? 16.053 4.322 -20.889 1.00 38.16 295 LYS A O 1
ATOM 2305 N N . PRO A 1 296 ? 13.836 4.321 -20.519 1.00 38.38 296 PRO A N 1
ATOM 2306 C CA . PRO A 1 296 ? 13.682 5.741 -20.795 1.00 38.38 296 PRO A CA 1
ATOM 2307 C C . PRO A 1 296 ? 14.562 6.589 -19.853 1.00 38.38 296 PRO A C 1
ATOM 2309 O O . PRO A 1 296 ? 14.480 6.491 -18.629 1.00 38.38 296 PRO A O 1
ATOM 2312 N N . ALA A 1 297 ? 15.421 7.417 -20.458 1.00 39.50 297 ALA A N 1
ATOM 2313 C CA . ALA A 1 297 ? 16.543 8.140 -19.847 1.00 39.50 297 ALA A CA 1
ATOM 2314 C C . ALA A 1 297 ? 16.172 9.200 -18.786 1.00 39.50 297 ALA A C 1
ATOM 2316 O O . ALA A 1 297 ? 17.054 9.788 -18.161 1.00 39.50 297 ALA A O 1
ATOM 2317 N N . TRP A 1 298 ? 14.886 9.461 -18.546 1.00 43.50 298 TRP A N 1
ATOM 2318 C CA . TRP A 1 298 ? 14.457 10.537 -17.648 1.00 43.50 298 TRP A CA 1
ATOM 2319 C C . TRP A 1 298 ? 14.671 10.218 -16.160 1.00 43.50 298 TRP A C 1
ATOM 2321 O O . TRP A 1 298 ? 14.925 11.133 -15.382 1.00 43.50 298 TRP A O 1
ATOM 2331 N N . TRP A 1 299 ? 14.693 8.940 -15.760 1.00 40.47 299 TRP A N 1
ATOM 2332 C CA . TRP A 1 299 ? 15.073 8.564 -14.390 1.00 40.47 299 TRP A CA 1
ATOM 2333 C C . TRP A 1 299 ? 16.562 8.823 -14.097 1.00 40.47 299 TRP A C 1
ATOM 2335 O O . TRP A 1 299 ? 16.914 9.187 -12.978 1.00 40.47 299 TRP A O 1
ATOM 2345 N N . ALA A 1 300 ? 17.435 8.718 -15.109 1.00 40.72 300 ALA A N 1
ATOM 2346 C CA . ALA A 1 300 ? 18.855 9.055 -14.977 1.00 40.72 300 ALA A CA 1
ATOM 2347 C C . ALA A 1 300 ? 19.084 10.576 -14.879 1.00 40.72 300 ALA A C 1
ATOM 2349 O O . ALA A 1 300 ? 19.930 11.017 -14.105 1.00 40.72 300 ALA A O 1
ATOM 2350 N N . LEU A 1 301 ? 18.281 11.379 -15.590 1.00 36.62 301 LEU A N 1
ATOM 2351 C CA . LEU A 1 301 ? 18.309 12.846 -15.503 1.00 36.62 301 LEU A CA 1
ATOM 2352 C C . LEU A 1 301 ? 17.957 13.362 -14.096 1.00 36.62 301 LEU A C 1
ATOM 2354 O O . LEU A 1 301 ? 18.573 14.314 -13.624 1.00 36.62 301 LEU A O 1
ATOM 2358 N N . LEU A 1 302 ? 17.030 12.705 -13.391 1.00 44.47 302 LEU A N 1
ATOM 2359 C CA . LEU A 1 302 ? 16.658 13.073 -12.019 1.00 44.47 302 LEU A CA 1
ATOM 2360 C C . LEU A 1 302 ? 17.738 12.703 -10.988 1.00 44.47 302 LEU A C 1
ATOM 2362 O O . LEU A 1 302 ? 17.983 13.472 -10.058 1.00 44.47 302 LEU A O 1
ATOM 2366 N N . GLY A 1 303 ? 18.441 11.582 -11.185 1.00 37.28 303 GLY A N 1
ATOM 2367 C CA . GLY A 1 303 ? 19.590 11.203 -10.354 1.00 37.28 303 GLY A CA 1
ATOM 2368 C C . GLY A 1 303 ? 20.751 12.204 -10.427 1.00 37.28 303 GLY A C 1
ATOM 2369 O O . GLY A 1 303 ? 21.453 12.406 -9.438 1.00 37.28 303 GLY A O 1
ATOM 2370 N N . SER A 1 304 ? 20.927 12.887 -11.564 1.00 33.88 304 SER A N 1
ATOM 2371 C CA . SER A 1 304 ? 21.968 13.909 -11.737 1.00 33.88 304 SER A CA 1
ATOM 2372 C C . SER A 1 304 ? 21.635 15.259 -11.087 1.00 33.88 304 SER A C 1
ATOM 2374 O O . SER A 1 304 ? 22.555 15.978 -10.709 1.00 33.88 304 SER A O 1
ATOM 2376 N N . CYS A 1 305 ? 20.356 15.603 -10.892 1.00 32.28 305 CYS A N 1
ATOM 2377 C CA . CYS A 1 305 ? 19.969 16.847 -10.211 1.00 32.28 305 CYS A CA 1
ATOM 2378 C C . CYS A 1 305 ? 20.055 16.764 -8.674 1.00 32.28 305 CYS A C 1
ATOM 2380 O O . CYS A 1 305 ? 20.154 17.796 -8.017 1.00 32.28 305 CYS A O 1
ATOM 2382 N N . ALA A 1 306 ? 20.048 15.560 -8.091 1.00 35.22 306 ALA A N 1
ATOM 2383 C CA . ALA A 1 306 ? 20.087 15.353 -6.637 1.00 35.22 306 ALA A CA 1
ATOM 2384 C C . ALA A 1 306 ? 21.501 15.434 -6.015 1.00 35.22 306 ALA A C 1
ATOM 2386 O O . ALA A 1 306 ? 21.648 15.332 -4.797 1.00 35.22 306 ALA A O 1
ATOM 2387 N N . LEU A 1 307 ? 22.546 15.641 -6.825 1.00 32.44 307 LEU A N 1
ATOM 2388 C CA . LEU A 1 307 ? 23.936 15.795 -6.384 1.00 32.44 307 LEU A CA 1
ATOM 2389 C C . LEU A 1 307 ? 24.389 17.259 -6.517 1.00 32.44 307 LEU A C 1
ATOM 2391 O O . LEU A 1 307 ? 25.212 17.586 -7.367 1.00 32.44 307 LEU A O 1
ATOM 2395 N N . TRP A 1 308 ? 23.880 18.151 -5.662 1.00 32.78 308 TRP A N 1
ATOM 2396 C CA . TRP A 1 308 ? 24.475 19.482 -5.469 1.00 32.78 308 TRP A CA 1
ATOM 2397 C C . TRP A 1 308 ? 25.015 19.632 -4.039 1.00 32.78 308 TRP A C 1
ATOM 2399 O O . TRP A 1 308 ? 24.360 19.200 -3.087 1.00 32.78 308 TRP A O 1
ATOM 2409 N N . PRO A 1 309 ? 26.216 20.213 -3.845 1.00 34.75 309 PRO A N 1
ATOM 2410 C CA . PRO A 1 309 ? 26.821 20.310 -2.532 1.00 34.75 309 PRO A CA 1
ATOM 2411 C C . PRO A 1 309 ? 26.134 21.396 -1.699 1.00 34.75 309 PRO A C 1
ATOM 2413 O O . PRO A 1 309 ? 25.724 22.445 -2.195 1.00 34.75 309 PRO A O 1
ATOM 2416 N N . LYS A 1 310 ? 26.040 21.115 -0.398 1.00 43.38 310 LYS A N 1
ATOM 2417 C CA . LYS A 1 310 ? 25.465 21.969 0.643 1.00 43.38 310 LYS A CA 1
ATOM 2418 C C . LYS A 1 310 ? 26.030 23.395 0.585 1.00 43.38 310 LYS A C 1
ATOM 2420 O O . LYS A 1 310 ? 27.204 23.613 0.864 1.00 43.38 310 LYS A O 1
ATOM 2425 N N . GLY A 1 311 ? 25.155 24.366 0.341 1.00 33.53 311 GLY A N 1
ATOM 2426 C CA . GLY A 1 311 ? 25.386 25.785 0.591 1.00 33.53 311 GLY A CA 1
ATOM 2427 C C . GLY A 1 311 ? 24.101 26.404 1.129 1.00 33.53 311 GLY A C 1
ATOM 2428 O O . GLY A 1 311 ? 23.054 26.298 0.497 1.00 33.53 311 GLY A O 1
ATOM 2429 N N . ARG A 1 312 ? 24.158 27.003 2.324 1.00 40.78 312 ARG A N 1
ATOM 2430 C CA . ARG A 1 312 ? 23.025 27.708 2.940 1.00 40.78 312 ARG A CA 1
ATOM 2431 C C . ARG A 1 312 ? 22.680 28.917 2.078 1.00 40.78 312 ARG A C 1
ATOM 2433 O O . ARG A 1 312 ? 23.368 29.917 2.184 1.00 40.78 312 ARG A O 1
ATOM 2440 N N . ASN A 1 313 ? 21.664 28.805 1.232 1.00 34.56 313 ASN A N 1
ATOM 2441 C CA . ASN A 1 313 ? 20.878 29.915 0.695 1.00 34.56 313 ASN A CA 1
ATOM 2442 C C . ASN A 1 313 ? 19.552 29.319 0.212 1.00 34.56 313 ASN A C 1
ATOM 2444 O O . ASN A 1 313 ? 19.515 28.592 -0.779 1.00 34.56 313 ASN A O 1
ATOM 2448 N N . ALA A 1 314 ? 18.476 29.567 0.959 1.00 36.47 314 ALA A N 1
ATOM 2449 C CA . ALA A 1 314 ? 17.137 29.144 0.577 1.00 36.47 314 ALA A CA 1
ATOM 2450 C C . ALA A 1 314 ? 16.658 30.024 -0.585 1.00 36.47 314 ALA A C 1
ATOM 2452 O O . ALA A 1 314 ? 16.415 31.216 -0.409 1.00 36.47 314 ALA A O 1
ATOM 2453 N N . TRP A 1 315 ? 16.540 29.443 -1.776 1.00 34.69 315 TRP A N 1
ATOM 2454 C CA . TRP A 1 315 ? 15.892 30.100 -2.906 1.00 34.69 315 TRP A CA 1
ATOM 2455 C C . TRP A 1 315 ? 14.381 29.935 -2.752 1.00 34.69 315 TRP A C 1
ATOM 2457 O O . TRP A 1 315 ? 13.878 28.817 -2.651 1.00 34.69 315 TRP A O 1
ATOM 2467 N N . ARG A 1 316 ? 13.649 31.050 -2.716 1.00 32.84 316 ARG A N 1
ATOM 2468 C CA . ARG A 1 316 ? 12.183 31.052 -2.739 1.00 32.84 316 ARG A CA 1
ATOM 2469 C C . ARG A 1 316 ? 11.740 30.985 -4.199 1.00 32.84 316 ARG A C 1
ATOM 2471 O O . ARG A 1 316 ? 12.003 31.914 -4.954 1.00 32.84 316 ARG A O 1
ATOM 2478 N N . CYS A 1 317 ? 11.079 29.903 -4.597 1.00 29.92 317 CYS A N 1
ATOM 2479 C CA . CYS A 1 317 ? 10.347 29.873 -5.861 1.00 29.92 317 CYS A CA 1
ATOM 2480 C C . CYS A 1 317 ? 8.951 30.444 -5.611 1.00 29.92 317 CYS A C 1
ATOM 2482 O O . CYS A 1 317 ? 8.171 29.860 -4.862 1.00 29.92 317 CYS A O 1
ATOM 2484 N N . THR A 1 318 ? 8.639 31.588 -6.211 1.00 29.81 318 THR A N 1
ATOM 2485 C CA . THR A 1 318 ? 7.281 32.139 -6.234 1.00 29.81 318 THR A CA 1
ATOM 2486 C C . THR A 1 318 ? 6.692 31.945 -7.622 1.00 29.81 318 THR A C 1
ATOM 2488 O O . THR A 1 318 ? 7.331 32.272 -8.618 1.00 29.81 318 THR A O 1
ATOM 2491 N N . TRP A 1 319 ? 5.479 31.401 -7.675 1.00 34.16 319 TRP A N 1
ATOM 2492 C CA . TRP A 1 319 ? 4.682 31.284 -8.891 1.00 34.16 319 TRP A CA 1
ATOM 2493 C C . TRP A 1 319 ? 3.657 32.415 -8.910 1.00 34.16 319 TRP A C 1
ATOM 2495 O O . TRP A 1 319 ? 2.808 32.483 -8.024 1.00 34.16 319 TRP A O 1
ATOM 2505 N N . GLU A 1 320 ? 3.721 33.284 -9.915 1.00 28.92 320 GLU A N 1
ATOM 2506 C CA . GLU A 1 320 ? 2.631 34.211 -10.221 1.00 28.92 320 GLU A CA 1
ATOM 2507 C C . GLU A 1 320 ? 1.831 33.650 -11.395 1.00 28.92 320 GLU A C 1
ATOM 2509 O O . GLU A 1 320 ? 2.306 33.591 -12.528 1.00 28.92 320 GLU A O 1
ATOM 2514 N N . SER A 1 321 ? 0.602 33.217 -11.118 1.00 30.38 321 SER A N 1
ATOM 2515 C CA . SER A 1 321 ? -0.384 32.958 -12.160 1.00 30.38 321 SER A CA 1
ATOM 2516 C C . SER A 1 321 ? -0.957 34.303 -12.597 1.00 30.38 321 SER A C 1
ATOM 2518 O O . SER A 1 321 ? -1.645 34.966 -11.823 1.00 30.38 321 SER A O 1
ATOM 2520 N N . LYS A 1 322 ? -0.658 34.731 -13.826 1.00 32.38 322 LYS A N 1
ATOM 2521 C CA . LYS A 1 322 ? -1.446 35.783 -14.469 1.00 32.38 322 LYS A CA 1
ATOM 2522 C C . LYS A 1 322 ? -2.660 35.127 -15.107 1.00 32.38 322 LYS A C 1
ATOM 2524 O O . LYS A 1 322 ? -2.534 34.390 -16.081 1.00 32.38 322 LYS A O 1
ATOM 2529 N N . GLU A 1 323 ? -3.832 35.390 -14.546 1.00 37.66 323 GLU A N 1
ATOM 2530 C CA . GLU A 1 323 ? -5.093 35.095 -15.213 1.00 37.66 323 GLU A CA 1
ATOM 2531 C C . GLU A 1 323 ? -5.209 35.965 -16.473 1.00 37.66 323 GLU A C 1
ATOM 2533 O O . GLU A 1 323 ? -5.235 37.192 -16.381 1.00 37.6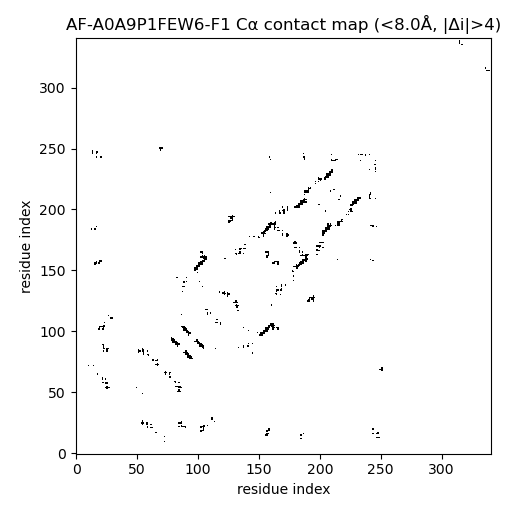6 323 GLU A O 1
ATOM 2538 N N . ASN A 1 324 ? -5.281 35.339 -17.651 1.00 34.00 324 ASN A N 1
ATOM 2539 C CA . ASN A 1 324 ? -6.298 35.679 -18.648 1.00 34.00 324 ASN A CA 1
ATOM 2540 C C . ASN A 1 324 ? -6.384 34.650 -19.790 1.00 34.00 324 ASN A C 1
ATOM 2542 O O . ASN A 1 324 ? -5.413 33.947 -20.071 1.00 34.00 324 ASN A O 1
ATOM 2546 N N . PRO A 1 325 ? -7.564 34.535 -20.432 1.00 45.88 325 PRO A N 1
ATOM 2547 C CA . PRO A 1 325 ? -7.871 33.477 -21.375 1.00 45.88 325 PRO A CA 1
ATOM 2548 C C . PRO A 1 325 ? -7.466 33.853 -22.805 1.00 45.88 325 PRO A C 1
ATOM 2550 O O . PRO A 1 325 ? -7.490 35.016 -23.196 1.00 45.88 325 PRO A O 1
ATOM 2553 N N . CYS A 1 326 ? -7.235 32.803 -23.590 1.00 37.00 326 CYS A N 1
ATOM 2554 C CA . CYS A 1 326 ? -7.075 32.764 -25.043 1.00 37.00 326 CYS A CA 1
ATOM 2555 C C . CYS A 1 326 ? -5.651 32.886 -25.616 1.00 37.00 326 CYS A C 1
ATOM 2557 O O . CYS A 1 326 ? -4.963 33.892 -25.511 1.00 37.00 326 CYS A O 1
ATOM 2559 N N . SER A 1 327 ? -5.363 31.858 -26.420 1.00 39.34 327 SER A N 1
ATOM 2560 C CA . SER A 1 327 ? -4.402 31.748 -27.521 1.00 39.34 327 SER A CA 1
ATOM 2561 C C . SER A 1 327 ? -2.915 31.503 -27.233 1.00 39.34 327 SER A C 1
ATOM 2563 O O . SER A 1 327 ? -2.208 32.308 -26.647 1.00 39.34 327 SER A O 1
ATOM 2565 N N . SER A 1 328 ? -2.472 30.409 -27.868 1.00 42.41 328 SER A N 1
ATOM 2566 C CA . SER A 1 328 ? -1.122 30.041 -28.317 1.00 42.41 328 SER A CA 1
ATOM 2567 C C . SER A 1 328 ? -0.069 29.691 -27.265 1.00 42.41 328 SER A C 1
ATOM 2569 O O . SER A 1 328 ? 0.054 30.321 -26.229 1.00 42.41 328 SER A O 1
ATOM 2571 N N . GLY A 1 329 ? 0.661 28.610 -27.562 1.00 47.62 329 GLY A N 1
ATOM 2572 C CA . GLY A 1 329 ? 1.600 27.952 -26.664 1.00 47.62 329 GLY A CA 1
ATOM 2573 C C . GLY A 1 329 ? 2.670 28.877 -26.101 1.00 47.62 329 GLY A C 1
ATOM 2574 O O . GLY A 1 329 ? 3.327 29.606 -26.839 1.00 47.62 329 GLY A O 1
ATOM 2575 N N . GLU A 1 330 ? 2.878 28.767 -24.795 1.00 32.25 330 GLU A N 1
ATOM 2576 C CA . GLU A 1 330 ? 3.963 29.434 -24.092 1.00 32.25 330 GLU A CA 1
ATOM 2577 C C . GLU A 1 330 ? 5.015 28.419 -23.645 1.00 32.25 330 GLU A C 1
ATOM 2579 O O . GLU A 1 330 ? 4.716 27.353 -23.099 1.00 32.25 330 GLU A O 1
ATOM 2584 N N . ALA A 1 331 ? 6.272 28.773 -23.898 1.00 37.44 331 ALA A N 1
ATOM 2585 C CA . ALA A 1 331 ? 7.428 28.111 -23.328 1.00 37.44 331 ALA A CA 1
ATOM 2586 C C . ALA A 1 331 ? 7.571 28.515 -21.853 1.00 37.44 331 ALA A C 1
ATOM 2588 O O . ALA A 1 331 ? 7.599 29.699 -21.513 1.00 37.44 331 ALA A O 1
ATOM 2589 N N . LEU A 1 332 ? 7.700 27.517 -20.980 1.00 32.16 332 LEU A N 1
ATOM 2590 C CA . LEU A 1 332 ? 7.991 27.710 -19.562 1.00 32.16 332 LEU A CA 1
ATOM 2591 C C . LEU A 1 332 ? 9.378 28.341 -19.402 1.00 32.16 332 LEU A C 1
ATOM 2593 O O . LEU A 1 332 ? 10.380 27.753 -19.806 1.00 32.16 332 LEU A O 1
ATOM 2597 N N . THR A 1 333 ? 9.440 29.519 -18.781 1.00 32.69 333 THR A N 1
ATOM 2598 C CA . THR A 1 333 ? 10.706 30.182 -18.450 1.00 32.69 333 THR A CA 1
ATOM 2599 C C . THR A 1 333 ? 10.888 30.189 -16.937 1.00 32.69 333 THR A C 1
ATOM 2601 O O . THR A 1 333 ? 10.116 30.810 -16.211 1.00 32.69 333 THR A O 1
ATOM 2604 N N . LEU A 1 334 ? 11.913 29.485 -16.455 1.00 30.50 334 LEU A N 1
ATOM 2605 C CA . LEU A 1 334 ? 12.302 29.473 -15.047 1.00 30.50 334 LEU A CA 1
ATOM 2606 C C . LEU A 1 334 ? 13.152 30.722 -14.762 1.00 30.50 334 LEU A C 1
ATOM 2608 O O . LEU A 1 334 ? 14.252 30.847 -15.298 1.00 30.50 334 LEU A O 1
ATOM 2612 N N . GLN A 1 335 ? 12.670 31.646 -13.928 1.00 33.19 335 GLN A N 1
ATOM 2613 C CA . GLN A 1 335 ? 13.485 32.765 -13.446 1.00 33.19 335 GLN A CA 1
ATOM 2614 C C . GLN A 1 335 ? 14.005 32.477 -12.035 1.00 33.19 335 GLN A C 1
ATOM 2616 O O . GLN A 1 335 ? 13.237 32.279 -11.098 1.00 33.19 335 GLN A O 1
ATOM 2621 N N . LEU A 1 336 ? 15.331 32.463 -11.888 1.00 33.75 336 LEU A N 1
ATOM 2622 C CA . LEU A 1 336 ? 16.017 32.375 -10.600 1.00 33.75 336 LEU A CA 1
ATOM 2623 C C . LEU A 1 336 ? 16.322 33.796 -10.109 1.00 33.75 336 LEU A C 1
ATOM 2625 O O . LEU A 1 336 ? 17.190 34.472 -10.662 1.00 33.75 336 LEU A O 1
ATOM 2629 N N . ALA A 1 337 ? 15.617 34.256 -9.076 1.00 39.59 337 ALA A N 1
ATOM 2630 C CA . ALA A 1 337 ? 15.867 35.559 -8.463 1.00 39.59 337 ALA A CA 1
ATOM 2631 C C . ALA A 1 337 ? 16.920 35.440 -7.354 1.00 39.59 337 ALA A C 1
ATOM 2633 O O . ALA A 1 337 ? 16.733 34.688 -6.398 1.00 39.59 337 ALA A O 1
ATOM 2634 N N . LYS A 1 338 ? 18.037 36.172 -7.481 1.00 32.47 338 LYS A N 1
ATOM 2635 C CA . LYS A 1 338 ? 19.075 36.239 -6.438 1.00 32.47 338 LYS A CA 1
ATOM 2636 C C . LYS A 1 338 ? 18.501 36.863 -5.158 1.00 32.47 338 LYS A C 1
ATOM 2638 O O . LYS A 1 338 ? 17.764 37.842 -5.270 1.00 32.47 338 LYS A O 1
ATOM 2643 N N . PRO A 1 339 ? 18.877 36.371 -3.963 1.00 36.94 339 PRO A N 1
ATOM 2644 C CA . PRO A 1 339 ? 18.553 37.054 -2.718 1.00 36.94 339 PRO A CA 1
ATOM 2645 C C . PRO A 1 339 ? 19.138 38.469 -2.747 1.00 36.94 339 PRO A C 1
ATOM 2647 O O . PRO A 1 339 ? 20.337 38.643 -2.974 1.00 36.94 339 PRO A O 1
ATOM 2650 N N . THR A 1 340 ? 18.295 39.475 -2.541 1.00 47.78 340 THR A N 1
ATOM 2651 C CA . THR A 1 340 ? 18.745 40.819 -2.170 1.00 47.78 340 THR A CA 1
ATOM 2652 C C . THR A 1 340 ? 19.206 40.781 -0.717 1.00 47.78 340 THR A C 1
ATOM 2654 O O . THR A 1 340 ? 18.483 40.251 0.129 1.00 47.78 340 THR A O 1
ATOM 2657 N N . ALA A 1 341 ? 20.428 41.264 -0.480 1.00 51.16 341 ALA A N 1
ATOM 2658 C CA . ALA A 1 341 ? 21.084 41.299 0.827 1.00 51.16 341 ALA A CA 1
ATOM 2659 C C . ALA A 1 341 ? 20.373 42.216 1.828 1.00 51.16 341 ALA A C 1
ATOM 2661 O O . ALA A 1 341 ? 19.802 43.237 1.376 1.00 51.16 341 ALA A O 1
#

pLDDT: mean 76.53, std 25.82, range [28.36, 98.69]

Radius of gyration: 23.24 Å; Cα contacts (8 Å, |Δi|>4): 464; chains: 1; bounding box: 46×70×76 Å

Mean predicted aligned error: 12.55 Å

InterPro domains:
  IPR029058 Alpha/Beta hydrolase fold [G3DSA:3.40.50.1820] (42-198)
  IPR029058 Alpha/Beta hydrolase fold [SSF53474] (68-191)